Protein AF-0000000075409617 (afdb_homodimer)

Foldseek 3Di:
DPCCAQPDFDQPVVRPGTFRADPVPRDTDDDAFWEKAAEFEAEPQWTKWFQFCDDDLHRFIAGQMDTDDPPDDSQRRHQVSCCQAKVFHWAFAAWAAWEADVVRRYIYTYTYIYTPDPDIDGHPRGPDMDIGHPVPPPVVRHRDVVRVVSVVSCVVQVPHHPDDHYYDDD/DPQCAQPDFDQPPPRPGTFRADPVPRDTDDDAFWEKAAEFEAEPQWTKWFQFCDDDLHRFIAGQMDTDDPPDDSQRRHQVSCCQAKVFHWAFAAWAAWEADVVRRYIYTYTYIYTPDPDIDGHPRGPDMDIGHPVPPPVVRHRDVVRVVRVVSCVVQVPHHPDDHYYDDD

Sequence (340 aa):
MRLQGPNLRMKPEGDDRERLVCGDCGFVVYENPKVIVGAVCTWEDRYLLCRRAIEPRVGFWTMPVGYMELHETTEQGALREVWEEAGVRAEIDALLAIYSIPEISQVHMIYRARMLTPDFAAGPESLEVMLVPWEEIPWEDLAYPNVRWSLEYEREMRGQSGFAPRGRPLMRLQGPNLRMKPEGDDRERLVCGDCGFVVYENPKVIVGAVCTWEDRYLLCRRAIEPRVGFWTMPVGYMELHETTEQGALREVWEEAGVRAEIDALLAIYSIPEISQVHMIYRARMLTPDFAAGPESLEVMLVPWEEIPWEDLAYPNVRWSLEYEREMRGQSGFAPRGRPL

Solvent-accessible surface area (backbone atoms only — not comparable to full-atom values): 17874 Å² total; per-residue (Å²): 128,83,52,68,49,62,72,34,76,43,62,49,89,96,44,93,47,73,30,35,20,13,77,81,46,58,40,68,44,82,70,52,34,40,45,32,19,16,33,51,36,28,49,92,78,21,39,47,37,28,23,27,55,42,84,78,57,57,72,18,32,35,46,34,55,41,72,38,51,65,57,41,37,66,65,55,34,14,50,48,28,29,30,54,33,29,49,33,57,64,46,76,81,45,58,49,28,46,36,54,38,30,92,75,21,34,37,36,40,34,26,36,26,39,42,76,56,90,59,66,39,53,23,89,56,17,72,38,58,48,75,34,45,75,92,65,54,61,75,91,44,46,57,48,72,65,48,54,54,49,52,52,50,51,60,73,40,61,96,61,76,64,49,43,52,42,61,66,81,131,129,82,50,66,46,63,73,34,76,43,62,49,90,97,44,94,48,72,29,34,19,13,76,81,48,59,42,67,43,82,69,50,34,41,46,31,19,16,33,52,35,29,50,91,76,22,39,49,36,27,22,27,56,42,85,78,58,58,70,19,32,35,48,34,54,39,72,38,52,66,59,40,36,66,65,54,32,13,49,47,28,29,30,54,33,29,48,32,59,62,47,77,81,46,59,50,29,45,34,54,37,30,92,76,21,34,37,36,40,32,26,35,26,39,42,77,57,90,60,66,40,53,23,90,56,17,73,38,58,48,76,34,44,75,91,64,54,62,74,90,45,47,56,48,72,65,46,55,54,51,52,53,49,51,59,72,42,62,97,62,76,63,46,42,53,39,61,66,82,131

pLDDT: mean 89.19, std 16.7, range [24.52, 98.94]

Radius of gyration: 21.46 Å; Cα contacts (8 Å, |Δi|>4): 840; chains: 2; bounding box: 58×57×42 Å

Secondary structure (DSSP, 8-state):
-----S-EEE--TT-SS-EEE-TTT--EE---PEEEEEEEEEETTEEEEEEE-SSSSTT-EE-SEEE--TT--HHHHHHHHHHHHH---EEEEEEEEEEEEGGGTEEEEEEEEEESSS-----TTEEEEEEEEGGG--GGGBSSHHHHHHHHHHHHTTT--SBPPB----/-----S-EEE--TT-SS-EEE-TTT--EE---PEEEEEEEEEETTEEEEEEE-SSSSTT-EE-SEEE--TT--HHHHHHHHHHHHH---EEEEEEEEEEEEGGGTEEEEEEEEEESSS-----TTEEEEEEEEGGG--GGGBSSHHHHHHHHHHHHTTT--SBPPB----

Nearest PDB structures (foldseek):
  3cng-assembly1_B  TM=8.930E-01  e=7.499E-22  Nitrosomonas europaea ATCC 19718
  6glo-assembly1_A  TM=7.433E-01  e=3.691E-08  Homo sapiens
  5hzx-assembly2_B  TM=7.262E-01  e=3.079E-08  Danio rerio
  5anv-assembly1_A  TM=7.371E-01  e=1.573E-07  Homo sapiens
  8zb3-assembly1_B  TM=6.071E-01  e=3.891E-07  Mycobacteroides abscessus

InterPro domains:
  IPR000086 NUDIX hydrolase domain [PF00293] (35-139)
  IPR000086 NUDIX hydrolase domain [PS51462] (30-156)
  IPR015797 NUDIX hydrolase-like domain superfamily [SSF55811] (10-156)
  IPR020084 NUDIX hydrolase, conserved site [PS00893] (66-87)
  IPR020476 NUDIX hydrolase [PR00502] (61-75)
  IPR020476 NUDIX hydrolase [PR00502] (75-90)
  IPR029401 Nudix hydrolase, N-terminal [PF14803] (12-31)

Structure (mmCIF, N/CA/C/O backbone):
data_AF-0000000075409617-model_v1
#
loop_
_entity.id
_entity.type
_entity.pdbx_description
1 polymer 'Hydrolase, NUDIX family, putative'
#
loop_
_atom_site.group_PDB
_atom_site.id
_atom_site.type_symbol
_atom_site.label_atom_id
_atom_site.label_alt_id
_atom_site.label_comp_id
_atom_site.label_asym_id
_atom_site.label_entity_id
_atom_site.label_seq_id
_atom_site.pdbx_PDB_ins_code
_atom_site.Cartn_x
_atom_site.Cartn_y
_atom_site.Cartn_z
_atom_site.occupancy
_atom_site.B_iso_or_equiv
_atom_site.auth_seq_id
_atom_site.auth_comp_id
_atom_site.auth_asym_id
_atom_site.auth_atom_id
_atom_site.pdbx_PDB_model_num
ATOM 1 N N . MET A 1 1 ? 39.094 -2.488 -8.164 1 24.52 1 MET A N 1
ATOM 2 C CA . MET A 1 1 ? 38.469 -1.541 -7.262 1 24.52 1 MET A CA 1
ATOM 3 C C . MET A 1 1 ? 36.969 -1.893 -7.074 1 24.52 1 MET A C 1
ATOM 5 O O . MET A 1 1 ? 36.25 -2.023 -8.047 1 24.52 1 MET A O 1
ATOM 9 N N . ARG A 1 2 ? 36.625 -2.59 -6.113 1 28.8 2 ARG A N 1
ATOM 10 C CA . ARG A 1 2 ? 35.344 -3.16 -5.75 1 28.8 2 ARG A CA 1
ATOM 11 C C . ARG A 1 2 ? 34.25 -2.104 -5.801 1 28.8 2 ARG A C 1
ATOM 13 O O . ARG A 1 2 ? 34.344 -1.05 -5.172 1 28.8 2 ARG A O 1
ATOM 20 N N . LEU A 1 3 ? 33.688 -1.74 -7.027 1 38.12 3 LEU A N 1
ATOM 21 C CA . LEU A 1 3 ? 32.625 -0.838 -7.453 1 38.12 3 LEU A CA 1
ATOM 22 C C . LEU A 1 3 ? 31.547 -0.723 -6.379 1 38.12 3 LEU A C 1
ATOM 24 O O . LEU A 1 3 ? 30.781 -1.668 -6.148 1 38.12 3 LEU A O 1
ATOM 28 N N . GLN A 1 4 ? 31.953 -0.103 -5.191 1 43.09 4 GLN A N 1
ATOM 29 C CA . GLN A 1 4 ? 31.25 -0.137 -3.922 1 43.09 4 GLN A CA 1
ATOM 30 C C . GLN A 1 4 ? 29.984 0.713 -3.982 1 43.09 4 GLN A C 1
ATOM 32 O O . GLN A 1 4 ? 30.016 1.868 -4.41 1 43.09 4 GLN A O 1
ATOM 37 N N . GLY A 1 5 ? 28.891 0.404 -4.707 1 49.16 5 GLY A N 1
ATOM 38 C CA . GLY A 1 5 ? 27.578 1.033 -4.562 1 49.16 5 GLY A CA 1
ATOM 39 C C . GLY A 1 5 ? 27.391 1.685 -3.205 1 49.16 5 GLY A C 1
ATOM 40 O O . GLY A 1 5 ? 28.328 1.8 -2.42 1 49.16 5 GLY A O 1
ATOM 41 N N . PRO A 1 6 ? 26.281 2.533 -3.123 1 54.31 6 PRO A N 1
ATOM 42 C CA . PRO A 1 6 ? 26.094 3.047 -1.766 1 54.31 6 PRO A CA 1
ATOM 43 C C . PRO A 1 6 ? 26.391 2.002 -0.692 1 54.31 6 PRO A C 1
ATOM 45 O O . PRO A 1 6 ? 25.812 0.915 -0.708 1 54.31 6 PRO A O 1
ATOM 48 N N . ASN A 1 7 ? 27.562 2.209 -0.037 1 57.03 7 ASN A N 1
ATOM 49 C CA . ASN A 1 7 ? 28.016 1.211 0.923 1 57.03 7 ASN A CA 1
ATOM 50 C C . ASN A 1 7 ? 28.234 1.822 2.303 1 57.03 7 ASN A C 1
ATOM 52 O O . ASN A 1 7 ? 28.734 1.148 3.213 1 57.03 7 ASN A O 1
ATOM 56 N N . LEU A 1 8 ? 27.938 3.186 2.371 1 59.03 8 LEU A N 1
ATOM 57 C CA . LEU A 1 8 ? 28.156 3.838 3.658 1 59.03 8 LEU A CA 1
ATOM 58 C C . LEU A 1 8 ? 26.828 4.336 4.234 1 59.03 8 LEU A C 1
ATOM 60 O O . LEU A 1 8 ? 25.984 4.871 3.504 1 59.03 8 LEU A O 1
ATOM 64 N N . ARG A 1 9 ? 26.578 3.922 5.43 1 64.44 9 ARG A N 1
ATOM 65 C CA . ARG A 1 9 ? 25.438 4.516 6.133 1 64.44 9 ARG A CA 1
ATOM 66 C C . ARG A 1 9 ? 25.875 5.734 6.941 1 64.44 9 ARG A C 1
ATOM 68 O O . ARG A 1 9 ? 26.766 5.641 7.785 1 64.44 9 ARG A O 1
ATOM 75 N N . MET A 1 10 ? 25.438 6.941 6.539 1 62.88 10 MET A N 1
ATOM 76 C CA . MET A 1 10 ? 25.703 8.164 7.293 1 62.88 10 MET A CA 1
ATOM 77 C C . MET A 1 10 ? 24.484 9.078 7.305 1 62.88 10 MET A C 1
ATOM 79 O O . MET A 1 10 ? 23.547 8.875 6.539 1 62.88 10 MET A O 1
ATOM 83 N N . LYS A 1 11 ? 24.422 10.094 8.359 1 64.56 11 LYS A N 1
ATOM 84 C CA . LYS A 1 11 ? 23.359 11.086 8.414 1 64.56 11 LYS A CA 1
ATOM 85 C C . LYS A 1 11 ? 23.672 12.281 7.516 1 64.56 11 LYS A C 1
ATOM 87 O O . LYS A 1 11 ? 24.562 13.07 7.816 1 64.56 11 LYS A O 1
ATOM 92 N N . PRO A 1 12 ? 23.047 12.203 6.34 1 59.12 12 PRO A N 1
ATOM 93 C CA . PRO A 1 12 ? 23.281 13.375 5.484 1 59.12 12 PRO A CA 1
ATOM 94 C C . PRO A 1 12 ? 22.844 14.68 6.141 1 59.12 12 PRO A C 1
ATOM 96 O O . PRO A 1 12 ? 22.062 14.672 7.09 1 59.12 12 PRO A O 1
ATOM 99 N N . GLU A 1 13 ? 23.453 15.805 5.73 1 57.44 13 GLU A N 1
ATOM 100 C CA . GLU A 1 13 ? 23.062 17.125 6.234 1 57.44 13 GLU A CA 1
ATOM 101 C C . GLU A 1 13 ? 21.562 17.359 6.035 1 57.44 13 GLU A C 1
ATOM 103 O O . GLU A 1 13 ? 21.031 17.141 4.938 1 57.44 13 GLU A O 1
ATOM 108 N N . GLY A 1 14 ? 20.797 17.703 7.051 1 54.19 14 GLY A N 1
ATOM 109 C CA . GLY A 1 14 ? 19.375 18 6.945 1 54.19 14 GLY A CA 1
ATOM 110 C C . GLY A 1 14 ? 18.5 16.797 7.137 1 54.19 14 GLY A C 1
ATOM 111 O O . GLY A 1 14 ? 17.266 16.891 7.066 1 54.19 14 GLY A O 1
ATOM 112 N N . ASP A 1 15 ? 19.203 15.578 7.234 1 59.44 15 ASP A N 1
ATOM 113 C CA . ASP A 1 15 ? 18.484 14.336 7.461 1 59.44 15 ASP A CA 1
ATOM 114 C C . ASP A 1 15 ? 18.672 13.844 8.891 1 59.44 15 ASP A C 1
ATOM 116 O O . ASP A 1 15 ? 19.734 14.047 9.492 1 59.44 15 ASP A O 1
ATOM 120 N N . ASP A 1 16 ? 17.656 13.508 9.406 1 58 16 ASP A N 1
ATOM 121 C CA . ASP A 1 16 ? 17.781 13.055 10.789 1 58 16 ASP A CA 1
ATOM 122 C C . ASP A 1 16 ? 17.969 11.539 10.859 1 58 16 ASP A C 1
ATOM 124 O O . ASP A 1 16 ? 18 10.961 11.945 1 58 16 ASP A O 1
ATOM 128 N N . ARG A 1 17 ? 18.078 10.922 9.711 1 63.59 17 ARG A N 1
ATOM 129 C CA . ARG A 1 17 ? 18.281 9.469 9.719 1 63.59 17 ARG A CA 1
ATOM 130 C C . ARG A 1 17 ? 19.484 9.078 8.891 1 63.59 17 ARG A C 1
ATOM 132 O O . ARG A 1 17 ? 19.891 9.812 7.977 1 63.59 17 ARG A O 1
ATOM 139 N N . GLU A 1 18 ? 20.109 7.973 9.336 1 63.12 18 GLU A N 1
ATOM 140 C CA . GLU A 1 18 ? 21.188 7.426 8.523 1 63.12 18 GLU A CA 1
ATOM 141 C C . GLU A 1 18 ? 20.672 6.992 7.148 1 63.12 18 GLU A C 1
ATOM 143 O O . GLU A 1 18 ? 19.578 6.445 7.035 1 63.12 18 GLU A O 1
ATOM 148 N N . ARG A 1 19 ? 21.328 7.496 6.152 1 62.03 19 ARG A N 1
ATOM 149 C CA . ARG A 1 19 ? 21.031 7.121 4.773 1 62.03 19 ARG A CA 1
ATOM 150 C C . ARG A 1 19 ? 22.188 6.352 4.152 1 62.03 19 ARG A C 1
ATOM 152 O O . ARG A 1 19 ? 23.328 6.461 4.605 1 62.03 19 ARG A O 1
ATOM 159 N N . LEU A 1 20 ? 21.844 5.48 3.164 1 63.06 20 LEU A N 1
ATOM 160 C CA . LEU A 1 20 ? 22.859 4.879 2.32 1 63.06 20 LEU A CA 1
ATOM 161 C C . LEU A 1 20 ? 23.422 5.895 1.329 1 63.06 20 LEU A C 1
ATOM 163 O O . LEU A 1 20 ? 22.656 6.543 0.607 1 63.06 20 LEU A O 1
ATOM 167 N N . VAL A 1 21 ? 24.781 6.082 1.53 1 61.19 21 VAL A N 1
ATOM 168 C CA . VAL A 1 21 ? 25.438 7.098 0.711 1 61.19 21 VAL A CA 1
ATOM 169 C C . VAL A 1 21 ? 26.594 6.469 -0.072 1 61.19 21 VAL A C 1
ATOM 171 O O . VAL A 1 21 ? 27.297 5.602 0.443 1 61.19 21 VAL A O 1
ATOM 174 N N . CYS A 1 22 ? 26.484 6.746 -1.296 1 62.09 22 CYS A N 1
ATOM 175 C CA . CYS A 1 22 ? 27.656 6.332 -2.047 1 62.09 22 CYS A CA 1
ATOM 176 C C . CYS A 1 22 ? 28.906 7.062 -1.558 1 62.09 22 CYS A C 1
ATOM 178 O O . CYS A 1 22 ? 28.969 8.289 -1.602 1 62.09 22 CYS A O 1
ATOM 180 N N . GLY A 1 23 ? 29.641 6.371 -0.889 1 56.59 23 GLY A N 1
ATOM 181 C CA . GLY A 1 23 ? 30.891 6.941 -0.382 1 56.59 23 GLY A CA 1
ATOM 182 C C . GLY A 1 23 ? 31.703 7.621 -1.457 1 56.59 23 GLY A C 1
ATOM 183 O O . GLY A 1 23 ? 32.531 8.484 -1.156 1 56.59 23 GLY A O 1
ATOM 184 N N . ASP A 1 24 ? 31.422 7.129 -2.621 1 55.59 24 ASP A N 1
ATOM 185 C CA . ASP A 1 24 ? 32.25 7.656 -3.713 1 55.59 24 ASP A CA 1
ATOM 186 C C . ASP A 1 24 ? 31.656 8.953 -4.266 1 55.59 24 ASP A C 1
ATOM 188 O O . ASP A 1 24 ? 32.375 9.93 -4.465 1 55.59 24 ASP A O 1
ATOM 192 N N . CYS A 1 25 ? 30.469 8.867 -4.582 1 56.69 25 CYS A N 1
ATOM 193 C CA . CYS A 1 25 ? 29.906 10.039 -5.25 1 56.69 25 CYS A CA 1
ATOM 194 C C . CYS A 1 25 ? 28.984 10.812 -4.309 1 56.69 25 CYS A C 1
ATOM 196 O O . CYS A 1 25 ? 28.578 11.93 -4.617 1 56.69 25 CYS A O 1
ATOM 198 N N . GLY A 1 26 ? 28.75 10.297 -3.123 1 54.28 26 GLY A N 1
ATOM 199 C CA . GLY A 1 26 ? 27.938 11 -2.146 1 54.28 26 GLY A CA 1
ATOM 200 C C . GLY A 1 26 ? 26.438 10.812 -2.369 1 54.28 26 GLY A C 1
ATOM 201 O O . GLY A 1 26 ? 25.625 11.391 -1.644 1 54.28 26 GLY A O 1
ATOM 202 N N . PHE A 1 27 ? 26.203 9.93 -3.395 1 57.19 27 PHE A N 1
ATOM 203 C CA . PHE A 1 27 ? 24.781 9.719 -3.689 1 57.19 27 PHE A CA 1
ATOM 204 C C . PHE A 1 27 ? 24.078 9.078 -2.504 1 57.19 27 PHE A C 1
ATOM 206 O O . PHE A 1 27 ? 24.578 8.109 -1.928 1 57.19 27 PHE A O 1
ATOM 213 N N . VAL A 1 28 ? 23.062 9.914 -2.006 1 52.69 28 VAL A N 1
ATOM 214 C CA . VAL A 1 28 ? 22.234 9.406 -0.914 1 52.69 28 VAL A CA 1
ATOM 215 C C . VAL A 1 28 ? 21.094 8.547 -1.477 1 52.69 28 VAL A C 1
ATOM 217 O O . VAL A 1 28 ? 20.344 8.992 -2.346 1 52.69 28 VAL A O 1
ATOM 220 N N . VAL A 1 29 ? 21.297 7.293 -1.164 1 59.44 29 VAL A N 1
ATOM 221 C CA . VAL A 1 29 ? 20.219 6.387 -1.583 1 59.44 29 VAL A CA 1
ATOM 222 C C . VAL A 1 29 ? 19.125 6.363 -0.526 1 59.44 29 VAL A C 1
ATOM 224 O O . VAL A 1 29 ? 19.359 5.973 0.619 1 59.44 29 VAL A O 1
ATOM 227 N N . TYR A 1 30 ? 18.109 7.156 -0.842 1 58.16 30 TYR A N 1
ATOM 228 C CA . TYR A 1 30 ? 16.953 6.977 0.024 1 58.16 30 TYR A CA 1
ATOM 229 C C . TYR A 1 30 ? 16.328 5.594 -0.167 1 58.16 30 TYR A C 1
ATOM 231 O O . TYR A 1 30 ? 15.953 5.227 -1.281 1 58.16 30 TYR A O 1
ATOM 239 N N . GLU A 1 31 ? 16.562 4.805 0.863 1 70.5 31 GLU A N 1
ATOM 240 C CA . GLU A 1 31 ? 15.969 3.471 0.802 1 70.5 31 GLU A CA 1
ATOM 241 C C . GLU A 1 31 ? 14.523 3.484 1.294 1 70.5 31 GLU A C 1
ATOM 243 O O . GLU A 1 31 ? 14.219 4.074 2.332 1 70.5 31 GLU A O 1
ATOM 248 N N . ASN A 1 32 ? 13.594 3.174 0.444 1 81.19 32 ASN A N 1
ATOM 249 C CA . ASN A 1 32 ? 12.188 3.016 0.787 1 81.19 32 ASN A CA 1
ATOM 250 C C . ASN A 1 32 ? 11.766 1.55 0.758 1 81.19 32 ASN A C 1
ATOM 252 O O . ASN A 1 32 ? 12.391 0.731 0.083 1 81.19 32 ASN A O 1
ATOM 256 N N . PRO A 1 33 ? 10.828 1.303 1.623 1 91.12 33 PRO A N 1
ATOM 257 C CA . PRO A 1 33 ? 10.32 -0.071 1.577 1 91.12 33 PRO A CA 1
ATOM 258 C C . PRO A 1 33 ? 9.898 -0.497 0.173 1 91.12 33 PRO A C 1
ATOM 260 O O . PRO A 1 33 ? 9.445 0.336 -0.619 1 91.12 33 PRO A O 1
ATOM 263 N N . LYS A 1 34 ? 10.117 -1.722 -0.116 1 92.44 34 LYS A N 1
ATOM 264 C CA . LYS A 1 34 ? 9.711 -2.266 -1.41 1 92.44 34 LYS A CA 1
ATOM 265 C C . LYS A 1 34 ? 8.242 -2.688 -1.397 1 92.44 34 LYS A C 1
ATOM 267 O O . LYS A 1 34 ? 7.762 -3.238 -0.406 1 92.44 34 LYS A O 1
ATOM 272 N N . VAL A 1 35 ? 7.625 -2.416 -2.496 1 96.62 35 VAL A N 1
ATOM 273 C CA . VAL A 1 35 ? 6.215 -2.779 -2.613 1 96.62 35 VAL A CA 1
ATOM 274 C C . VAL A 1 35 ? 6.078 -4.07 -3.414 1 96.62 35 VAL A C 1
ATOM 276 O O . VAL A 1 35 ? 6.582 -4.172 -4.535 1 96.62 35 VAL A O 1
ATOM 279 N N . ILE A 1 36 ? 5.48 -5.047 -2.805 1 96.75 36 ILE A N 1
ATOM 280 C CA . ILE A 1 36 ? 5.121 -6.309 -3.445 1 96.75 36 ILE A CA 1
ATOM 281 C C . ILE A 1 36 ? 3.621 -6.332 -3.729 1 96.75 36 ILE A C 1
ATOM 283 O O . ILE A 1 36 ? 2.816 -5.953 -2.875 1 96.75 36 ILE A O 1
ATOM 287 N N . VAL A 1 37 ? 3.273 -6.703 -4.926 1 98.56 37 VAL A N 1
ATOM 288 C CA . VAL A 1 37 ? 1.866 -6.781 -5.305 1 98.56 37 VAL A CA 1
ATOM 289 C C . VAL A 1 37 ? 1.537 -8.195 -5.785 1 98.56 37 VAL A C 1
ATOM 291 O O . VAL A 1 37 ? 2.391 -8.875 -6.355 1 98.56 37 VAL A O 1
ATOM 294 N N . GLY A 1 38 ? 0.324 -8.617 -5.504 1 98.69 38 GLY A N 1
ATOM 295 C CA . GLY A 1 38 ? -0.131 -9.938 -5.922 1 98.69 38 GLY A CA 1
ATOM 296 C C . GLY A 1 38 ? -1.64 -10.086 -5.871 1 98.69 38 GLY A C 1
ATOM 297 O O . GLY A 1 38 ? -2.357 -9.133 -5.574 1 98.69 38 GLY A O 1
ATOM 298 N N . ALA A 1 39 ? -2.105 -11.305 -6.211 1 98.94 39 ALA A N 1
ATOM 299 C CA . ALA A 1 39 ? -3.549 -11.523 -6.242 1 98.94 39 ALA A CA 1
ATOM 300 C C . ALA A 1 39 ? -3.887 -12.977 -5.934 1 98.94 39 ALA A C 1
ATOM 302 O O . ALA A 1 39 ? -3.184 -13.891 -6.375 1 98.94 39 ALA A O 1
ATOM 303 N N . VAL A 1 40 ? -4.883 -13.133 -5.207 1 98.94 40 VAL A N 1
ATOM 304 C CA . VAL A 1 40 ? -5.586 -14.414 -5.152 1 98.94 40 VAL A CA 1
ATOM 305 C C . VAL A 1 40 ? -6.574 -14.508 -6.312 1 98.94 40 VAL A C 1
ATOM 307 O O . VAL A 1 40 ? -7.574 -13.797 -6.348 1 98.94 40 VAL A O 1
ATOM 310 N N . CYS A 1 41 ? -6.305 -15.398 -7.223 1 98.94 41 CYS A N 1
ATOM 311 C CA . CYS A 1 41 ? -7.117 -15.555 -8.422 1 98.94 41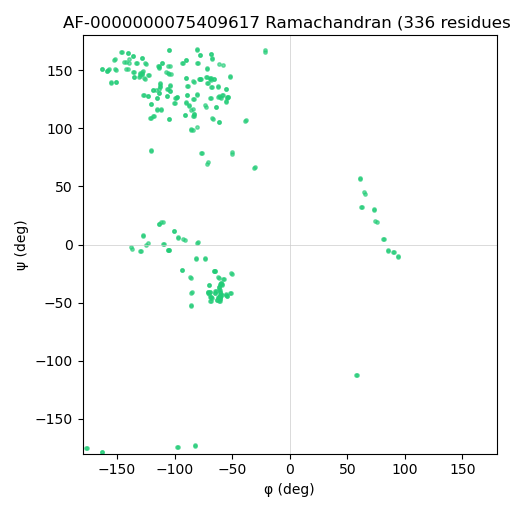 CYS A CA 1
ATOM 312 C C . CYS A 1 41 ? -8.016 -16.781 -8.32 1 98.94 41 CYS A C 1
ATOM 314 O O . CYS A 1 41 ? -7.559 -17.859 -7.918 1 98.94 41 CYS A O 1
ATOM 316 N N . THR A 1 42 ? -9.227 -16.578 -8.719 1 98.88 42 THR A N 1
ATOM 317 C CA . THR A 1 42 ? -10.148 -17.703 -8.688 1 98.88 42 THR A CA 1
ATOM 318 C C . THR A 1 42 ? -10.867 -17.859 -10.023 1 98.88 42 THR A C 1
ATOM 320 O O . THR A 1 42 ? -11.062 -16.875 -10.742 1 98.88 42 THR A O 1
ATOM 323 N N . TRP A 1 43 ? -11.172 -19.016 -10.383 1 98.44 43 TRP A N 1
ATOM 324 C CA . TRP A 1 43 ? -12.109 -19.406 -11.422 1 98.44 43 TRP A CA 1
ATOM 325 C C . TRP A 1 43 ? -13.219 -20.297 -10.852 1 98.44 43 TRP A C 1
ATOM 327 O O . TRP A 1 43 ? -12.961 -21.422 -10.422 1 98.44 43 TRP A O 1
ATOM 337 N N . GLU A 1 44 ? -14.398 -19.656 -10.812 1 95.75 44 GLU A N 1
ATOM 338 C CA . GLU A 1 44 ? -15.484 -20.344 -10.109 1 95.75 44 GLU A CA 1
ATOM 339 C C . GLU A 1 44 ? -15.102 -20.656 -8.664 1 95.75 44 GLU A C 1
ATOM 341 O O . GLU A 1 44 ? -14.836 -19.734 -7.887 1 95.75 44 GLU A O 1
ATOM 346 N N . ASP A 1 45 ? -14.945 -21.953 -8.32 1 96.25 45 ASP A N 1
ATOM 347 C CA . ASP A 1 45 ? -14.648 -22.297 -6.93 1 96.25 45 ASP A CA 1
ATOM 348 C C . ASP A 1 45 ? -13.227 -22.812 -6.785 1 96.25 45 ASP A C 1
ATOM 350 O O . ASP A 1 45 ? -12.883 -23.422 -5.762 1 96.25 45 ASP A O 1
ATOM 354 N N . ARG A 1 46 ? -12.43 -22.516 -7.742 1 98.62 46 ARG A N 1
ATOM 355 C CA . ARG A 1 46 ? -11.062 -23.016 -7.719 1 98.62 46 ARG A CA 1
ATOM 356 C C . ARG A 1 46 ? -10.062 -21.875 -7.562 1 98.62 46 ARG A C 1
ATOM 358 O O . ARG A 1 46 ? -10.336 -20.75 -7.961 1 98.62 46 ARG A O 1
ATOM 365 N N . TYR A 1 47 ? -8.914 -22.203 -7.008 1 98.88 47 TYR A N 1
ATOM 366 C CA . TYR A 1 47 ? -7.867 -21.234 -6.703 1 98.88 47 TYR A CA 1
ATOM 367 C C . TYR A 1 47 ? -6.637 -21.453 -7.566 1 98.88 47 TYR A C 1
ATOM 369 O O . TYR A 1 47 ? -6.195 -22.594 -7.738 1 98.88 47 TYR A O 1
ATOM 377 N N . LEU A 1 48 ? -6.07 -20.391 -8.094 1 98.94 48 LEU A N 1
ATOM 378 C CA . LEU A 1 48 ? -4.859 -20.406 -8.898 1 98.94 48 LEU A CA 1
ATOM 379 C C . LEU A 1 48 ? -3.613 -20.406 -8.016 1 98.94 48 LEU A C 1
ATOM 381 O O . LEU A 1 48 ? -3.484 -19.562 -7.129 1 98.94 48 LEU A O 1
ATOM 385 N N . LEU A 1 49 ? -2.742 -21.391 -8.234 1 98.81 49 LEU A N 1
ATOM 386 C CA . LEU A 1 49 ? -1.473 -21.422 -7.516 1 98.81 49 LEU A CA 1
ATOM 387 C C . LEU A 1 49 ? -0.311 -21.641 -8.477 1 98.81 49 LEU A C 1
ATOM 389 O O . LEU A 1 49 ? -0.462 -22.312 -9.508 1 98.81 49 LEU A O 1
ATOM 393 N N . CYS A 1 50 ? 0.739 -21.031 -8.172 1 98.75 50 CYS A N 1
ATOM 394 C CA . CYS A 1 50 ? 1.979 -21.188 -8.922 1 98.75 50 CYS A CA 1
ATOM 395 C C . CYS A 1 50 ? 3.055 -21.859 -8.07 1 98.75 50 CYS A C 1
ATOM 397 O O . CYS A 1 50 ? 3.258 -21.484 -6.918 1 98.75 50 CYS A O 1
ATOM 399 N N . ARG A 1 51 ? 3.709 -22.797 -8.625 1 98.62 51 ARG A N 1
ATOM 400 C CA . ARG A 1 51 ? 4.855 -23.422 -7.961 1 98.62 51 ARG A CA 1
ATOM 401 C C . ARG A 1 51 ? 6.148 -22.688 -8.32 1 98.62 51 ARG A C 1
ATOM 403 O O . ARG A 1 51 ? 6.508 -22.594 -9.492 1 98.62 51 ARG A O 1
ATOM 410 N N . ARG A 1 52 ? 6.867 -22.188 -7.297 1 96.81 52 ARG A N 1
ATOM 411 C CA . ARG A 1 52 ? 7.98 -21.266 -7.512 1 96.81 52 ARG A CA 1
ATOM 412 C C . ARG A 1 52 ? 9.148 -21.969 -8.195 1 96.81 52 ARG A C 1
ATOM 414 O O . ARG A 1 52 ? 9.562 -23.062 -7.77 1 96.81 52 ARG A O 1
ATOM 421 N N . ALA A 1 53 ? 9.734 -21.297 -9.203 1 94.38 53 ALA A N 1
ATOM 422 C CA . ALA A 1 53 ? 10.898 -21.797 -9.938 1 94.38 53 ALA A CA 1
ATOM 423 C C . ALA A 1 53 ? 12.164 -21.062 -9.516 1 94.38 53 ALA A C 1
ATOM 425 O O . ALA A 1 53 ? 13.258 -21.391 -9.984 1 94.38 53 ALA A O 1
ATOM 426 N N . ILE A 1 54 ? 11.992 -20.047 -8.648 1 87.19 54 ILE A N 1
ATOM 427 C CA . ILE A 1 54 ? 13.117 -19.188 -8.273 1 87.19 54 ILE A CA 1
ATOM 428 C C . ILE A 1 54 ? 13.266 -19.172 -6.754 1 87.19 54 ILE A C 1
ATOM 430 O O . ILE A 1 54 ? 12.297 -19.375 -6.027 1 87.19 54 ILE A O 1
ATOM 434 N N . GLU A 1 55 ? 14.531 -18.875 -6.434 1 87.5 55 GLU A N 1
ATOM 435 C CA . GLU A 1 55 ? 14.828 -18.734 -5.012 1 87.5 55 GLU A CA 1
ATOM 436 C C . GLU A 1 55 ? 14.234 -17.453 -4.445 1 87.5 55 GLU A C 1
ATOM 438 O O . GLU A 1 55 ? 14.062 -16.469 -5.172 1 87.5 55 GLU A O 1
ATOM 443 N N . PRO A 1 56 ? 13.906 -17.406 -3.201 1 89.38 56 PRO A N 1
ATOM 444 C CA . PRO A 1 56 ? 13.906 -18.516 -2.24 1 89.38 56 PRO A CA 1
ATOM 445 C C . PRO A 1 56 ? 12.664 -19.406 -2.361 1 89.38 56 PRO A C 1
ATOM 447 O O . PRO A 1 56 ? 11.719 -19.047 -3.068 1 89.38 56 PRO A O 1
ATOM 450 N N . ARG A 1 57 ? 12.609 -20.609 -1.717 1 91.69 57 ARG A N 1
ATOM 451 C CA . ARG A 1 57 ? 11.508 -21.562 -1.562 1 91.69 57 ARG A CA 1
ATOM 452 C C . ARG A 1 57 ? 11.094 -22.141 -2.906 1 91.69 57 ARG A C 1
ATOM 454 O O . ARG A 1 57 ? 9.906 -22.203 -3.232 1 91.69 57 ARG A O 1
ATOM 461 N N . VAL A 1 58 ? 12.07 -22.531 -3.729 1 93.75 58 VAL A N 1
ATOM 462 C CA . VAL A 1 58 ? 11.805 -23.219 -4.984 1 93.75 58 VAL A CA 1
ATOM 463 C C . VAL A 1 58 ? 10.961 -24.469 -4.719 1 93.75 58 VAL A C 1
ATOM 465 O O . VAL A 1 58 ? 11.211 -25.203 -3.762 1 93.75 58 VAL A O 1
ATOM 468 N N . GLY A 1 59 ? 9.961 -24.609 -5.527 1 97.75 59 GLY A N 1
ATOM 469 C CA . GLY A 1 59 ? 9.164 -25.828 -5.426 1 97.75 59 GLY A CA 1
ATOM 470 C C . GLY A 1 59 ? 7.941 -25.656 -4.535 1 97.75 59 GLY A C 1
ATOM 471 O O . GLY A 1 59 ? 7.078 -26.547 -4.492 1 97.75 59 GLY A O 1
ATOM 472 N N . PHE A 1 60 ? 7.852 -24.578 -3.818 1 98.06 60 PHE A N 1
ATOM 473 C CA . PHE A 1 60 ? 6.703 -24.312 -2.963 1 98.06 60 PHE A CA 1
ATOM 474 C C . PHE A 1 60 ? 5.656 -23.484 -3.699 1 98.06 60 PHE A C 1
ATOM 476 O O . PHE A 1 60 ? 5.977 -22.797 -4.668 1 98.06 60 PHE A O 1
ATOM 483 N N . TRP A 1 61 ? 4.449 -23.609 -3.238 1 98.75 61 TRP A N 1
ATOM 484 C CA . TRP A 1 61 ? 3.322 -22.984 -3.92 1 98.75 61 TRP A CA 1
ATOM 485 C C . TRP A 1 61 ? 3.076 -21.578 -3.381 1 98.75 61 TRP A C 1
ATOM 487 O O . TRP A 1 61 ? 3.232 -21.328 -2.184 1 98.75 61 TRP A O 1
ATOM 497 N N . THR A 1 62 ? 2.709 -20.719 -4.242 1 98.56 62 THR A N 1
ATOM 498 C CA . THR A 1 62 ? 2.385 -19.328 -3.9 1 98.56 62 THR A CA 1
ATOM 499 C C . THR A 1 62 ? 1.27 -18.812 -4.797 1 98.56 62 THR A C 1
ATOM 501 O O . THR A 1 62 ? 0.824 -19.5 -5.719 1 98.56 62 THR A O 1
ATOM 504 N N . MET A 1 63 ? 0.68 -17.734 -4.469 1 98.62 63 MET A N 1
ATOM 505 C CA . MET A 1 63 ? -0.13 -16.938 -5.398 1 98.62 63 MET A CA 1
ATOM 506 C C . MET A 1 63 ? 0.752 -16.078 -6.293 1 98.62 63 MET A C 1
ATOM 508 O O . MET A 1 63 ? 1.913 -15.828 -5.969 1 98.62 63 MET A O 1
ATOM 512 N N . PRO A 1 64 ? 0.235 -15.703 -7.469 1 98.56 64 PRO A N 1
ATOM 513 C CA . PRO A 1 64 ? 1.035 -14.758 -8.25 1 98.56 64 PRO A CA 1
ATOM 514 C C . PRO A 1 64 ? 1.372 -13.492 -7.477 1 98.56 64 PRO A C 1
ATOM 516 O O . PRO A 1 64 ? 0.471 -12.797 -6.996 1 98.56 64 PRO A O 1
ATOM 519 N N . VAL A 1 65 ? 2.594 -13.234 -7.375 1 97.56 65 VAL A N 1
ATOM 520 C CA . VAL A 1 65 ? 3.057 -12.094 -6.59 1 97.56 65 VAL A CA 1
ATOM 521 C C . VAL A 1 65 ? 4.449 -11.68 -7.059 1 97.56 65 VAL A C 1
ATOM 523 O O . VAL A 1 65 ? 5.23 -12.516 -7.52 1 97.56 65 VAL A O 1
ATOM 526 N N . GLY A 1 66 ? 4.781 -10.391 -6.934 1 95.06 66 GLY A N 1
ATOM 527 C CA . GLY A 1 66 ? 6.094 -9.883 -7.293 1 95.06 66 GLY A CA 1
ATOM 528 C C . GLY A 1 66 ? 6.266 -8.406 -6.988 1 95.06 66 GLY A C 1
ATOM 529 O O . GLY A 1 66 ? 5.363 -7.77 -6.438 1 95.06 66 GLY A O 1
ATOM 530 N N . TYR A 1 67 ? 7.359 -7.922 -7.371 1 93.12 67 TYR A N 1
ATOM 531 C CA . TYR A 1 67 ? 7.672 -6.516 -7.121 1 93.12 67 TYR A CA 1
ATOM 532 C C . TYR A 1 67 ? 6.82 -5.605 -8 1 93.12 67 TYR A C 1
ATOM 534 O O . TYR A 1 67 ? 6.594 -5.902 -9.172 1 93.12 67 TYR A O 1
ATOM 542 N N . MET A 1 68 ? 6.375 -4.516 -7.348 1 95.69 68 MET A N 1
ATOM 543 C CA . MET A 1 68 ? 5.758 -3.455 -8.141 1 95.69 68 MET A CA 1
ATOM 544 C C . MET A 1 68 ? 6.797 -2.758 -9.016 1 95.69 68 MET A C 1
ATOM 546 O O . MET A 1 68 ? 7.938 -2.559 -8.594 1 95.69 68 MET A O 1
ATOM 550 N N . GLU A 1 69 ? 6.41 -2.391 -10.211 1 91.12 69 GLU A N 1
ATOM 551 C CA . GLU A 1 69 ? 7.285 -1.686 -11.141 1 91.12 69 GLU A CA 1
ATOM 552 C C . GLU A 1 69 ? 6.914 -0.208 -11.234 1 91.12 69 GLU A C 1
ATOM 554 O O . GLU A 1 69 ? 5.84 0.198 -10.789 1 91.12 69 GLU A O 1
ATOM 559 N N . LEU A 1 70 ? 7.809 0.556 -11.852 1 89.38 70 LEU A N 1
ATOM 560 C CA . LEU A 1 70 ? 7.562 1.981 -12.031 1 89.38 70 LEU A CA 1
ATOM 561 C C . LEU A 1 70 ? 6.43 2.215 -13.023 1 89.38 70 LEU A C 1
ATOM 563 O O . LEU A 1 70 ? 6.223 1.411 -13.938 1 89.38 70 LEU A O 1
ATOM 567 N N . HIS A 1 71 ? 5.586 3.26 -12.781 1 93.56 71 HIS A N 1
ATOM 568 C CA . HIS A 1 71 ? 4.602 3.783 -13.719 1 93.56 71 HIS A CA 1
ATOM 569 C C . HIS A 1 71 ? 3.418 2.83 -13.867 1 93.56 71 HIS A C 1
ATOM 571 O O . HIS A 1 71 ? 2.857 2.693 -14.953 1 93.56 71 HIS A O 1
ATOM 577 N N . GLU A 1 72 ? 3.145 2.145 -12.828 1 96.19 72 GLU A N 1
ATOM 578 C CA . GLU A 1 72 ? 1.935 1.329 -12.781 1 96.19 72 GLU A CA 1
ATOM 579 C C . GLU A 1 72 ? 1.186 1.527 -11.469 1 96.19 72 GLU A C 1
ATOM 581 O O . GLU A 1 72 ? 1.764 1.986 -10.477 1 96.19 72 GLU A O 1
ATOM 586 N N . THR A 1 73 ? -0.123 1.245 -11.516 1 97.94 73 THR A N 1
ATOM 587 C CA . THR A 1 73 ? -0.88 1.17 -10.273 1 97.94 73 THR A CA 1
ATOM 588 C C . THR A 1 73 ? -0.624 -0.157 -9.562 1 97.94 73 THR A C 1
ATOM 590 O O . THR A 1 73 ? -0.081 -1.09 -10.156 1 97.94 73 THR A O 1
ATOM 593 N N . THR A 1 74 ? -0.981 -0.172 -8.305 1 98.38 74 THR A N 1
ATOM 594 C CA . THR A 1 74 ? -0.832 -1.416 -7.562 1 98.38 74 THR A CA 1
ATOM 595 C C . THR A 1 74 ? -1.667 -2.527 -8.188 1 98.38 74 THR A C 1
ATOM 597 O O . THR A 1 74 ? -1.237 -3.682 -8.242 1 98.38 74 THR A O 1
ATOM 600 N N . GLU A 1 75 ? -2.805 -2.186 -8.727 1 98.69 75 GLU A N 1
ATOM 601 C CA . GLU A 1 75 ? -3.664 -3.156 -9.398 1 98.69 75 GLU A CA 1
ATOM 602 C C . GLU A 1 75 ? -3.035 -3.645 -10.703 1 98.69 75 GLU A C 1
ATOM 604 O O . GLU A 1 75 ? -3.029 -4.844 -10.984 1 98.69 75 GLU A O 1
ATOM 609 N N . GLN A 1 76 ? -2.529 -2.688 -11.453 1 98.25 76 GLN A N 1
ATOM 610 C CA . GLN A 1 76 ? -1.872 -3.043 -12.711 1 98.25 76 GLN A CA 1
ATOM 611 C C . GLN A 1 76 ? -0.672 -3.953 -12.461 1 98.25 76 GLN A C 1
ATOM 613 O O . GLN A 1 76 ? -0.442 -4.902 -13.211 1 98.25 76 GLN A O 1
ATOM 618 N N . GLY A 1 77 ? 0.072 -3.635 -11.43 1 98.19 77 GLY A N 1
ATOM 619 C CA . GLY A 1 77 ? 1.194 -4.484 -11.07 1 98.19 77 GLY A CA 1
ATOM 620 C C . GLY A 1 77 ? 0.779 -5.898 -10.711 1 98.19 77 GLY A C 1
ATOM 621 O O . GLY A 1 77 ? 1.398 -6.867 -11.164 1 98.19 77 GLY A O 1
ATOM 622 N N . ALA A 1 78 ? -0.263 -6.004 -9.922 1 98.75 78 ALA A N 1
ATOM 623 C CA . ALA A 1 78 ? -0.765 -7.32 -9.531 1 98.75 78 ALA A CA 1
ATOM 624 C C . ALA A 1 78 ? -1.192 -8.125 -10.758 1 98.75 78 ALA A C 1
ATOM 626 O O . ALA A 1 78 ? -0.845 -9.305 -10.883 1 98.75 78 ALA A O 1
ATOM 627 N N . LEU A 1 79 ? -1.876 -7.465 -11.656 1 98.81 79 LEU A N 1
ATOM 628 C CA . LEU A 1 79 ? -2.365 -8.148 -12.844 1 98.81 79 LEU A CA 1
ATOM 629 C C . LEU A 1 79 ? -1.212 -8.516 -13.773 1 98.81 79 LEU A C 1
ATOM 631 O O . LEU A 1 79 ? -1.257 -9.547 -14.445 1 98.81 79 LEU A O 1
ATOM 635 N N . ARG A 1 80 ? -0.242 -7.668 -13.812 1 98.38 80 ARG A N 1
ATOM 636 C CA . ARG A 1 80 ? 0.946 -7.996 -14.594 1 98.38 80 ARG A CA 1
ATOM 637 C C . ARG A 1 80 ? 1.618 -9.258 -14.07 1 98.38 80 ARG A C 1
ATOM 639 O O . ARG A 1 80 ? 1.973 -10.148 -14.844 1 98.38 80 ARG A O 1
ATOM 646 N N . GLU A 1 81 ? 1.8 -9.352 -12.727 1 97.94 81 GLU A N 1
ATOM 647 C CA . GLU A 1 81 ? 2.404 -10.531 -12.125 1 97.94 81 GLU A CA 1
ATOM 648 C C . GLU A 1 81 ? 1.573 -11.781 -12.398 1 97.94 81 GLU A C 1
ATOM 650 O O . GLU A 1 81 ? 2.121 -12.867 -12.602 1 97.94 81 GLU A O 1
ATOM 655 N N . VAL A 1 82 ? 0.224 -11.664 -12.367 1 98.75 82 VAL A N 1
ATOM 656 C CA . VAL A 1 82 ? -0.68 -12.766 -12.672 1 98.75 82 VAL A CA 1
ATOM 657 C C . VAL A 1 82 ? -0.425 -13.273 -14.086 1 98.75 82 VAL A C 1
ATOM 659 O O . VAL A 1 82 ? -0.322 -14.477 -14.32 1 98.75 82 VAL A O 1
ATOM 662 N N . TRP A 1 83 ? -0.259 -12.344 -14.969 1 98.44 83 TRP A N 1
ATOM 663 C CA . TRP A 1 83 ? 0.025 -12.695 -16.359 1 98.44 83 TRP A CA 1
ATOM 664 C C . TRP A 1 83 ? 1.415 -13.312 -16.484 1 98.44 83 TRP A C 1
ATOM 666 O O . TRP A 1 83 ? 1.579 -14.367 -17.109 1 98.44 83 TRP A O 1
ATOM 676 N N . GLU A 1 84 ? 2.402 -12.703 -15.922 1 97.06 84 GLU A N 1
ATOM 677 C CA . GLU A 1 84 ? 3.795 -13.117 -16.078 1 97.06 84 GLU A CA 1
ATOM 678 C C . GLU A 1 84 ? 4.027 -14.5 -15.461 1 97.06 84 GLU A C 1
ATOM 680 O O . GLU A 1 84 ? 4.773 -15.305 -16.016 1 97.06 84 GLU A O 1
ATOM 685 N N . GLU A 1 85 ? 3.414 -14.742 -14.32 1 97.62 85 GLU A N 1
ATOM 686 C CA . GLU A 1 85 ? 3.734 -15.961 -13.578 1 97.62 85 GLU A CA 1
ATOM 687 C C . GLU A 1 85 ? 2.775 -17.094 -13.938 1 97.62 85 GLU A C 1
ATOM 689 O O . GLU A 1 85 ? 3.104 -18.266 -13.766 1 97.62 85 GLU A O 1
ATOM 694 N N . ALA A 1 86 ? 1.513 -16.797 -14.492 1 98.69 86 ALA A N 1
ATOM 695 C CA . ALA A 1 86 ? 0.504 -17.844 -14.609 1 98.69 86 ALA A CA 1
ATOM 696 C C . ALA A 1 86 ? -0.207 -17.781 -15.961 1 98.69 86 ALA A C 1
ATOM 698 O O . ALA A 1 86 ? -1.052 -18.625 -16.266 1 98.69 86 ALA A O 1
ATOM 699 N N . GLY A 1 87 ? 0.119 -16.75 -16.812 1 98.38 87 GLY A N 1
ATOM 700 C CA . GLY A 1 87 ? -0.52 -16.609 -18.109 1 98.38 87 GLY A CA 1
ATOM 701 C C . GLY A 1 87 ? -2.016 -16.375 -18.016 1 98.38 87 GLY A C 1
ATOM 702 O O . GLY A 1 87 ? -2.777 -16.844 -18.859 1 98.38 87 GLY A O 1
ATOM 703 N N . VAL A 1 88 ? -2.459 -15.719 -17 1 98.62 88 VAL A N 1
ATOM 704 C CA . VAL A 1 88 ? -3.885 -15.578 -16.719 1 98.62 88 VAL A CA 1
ATOM 705 C C . VAL A 1 88 ? -4.305 -14.125 -16.906 1 98.62 88 VAL A C 1
ATOM 707 O O . VAL A 1 88 ? -3.596 -13.203 -16.484 1 98.62 88 VAL A O 1
ATOM 710 N N . ARG A 1 89 ? -5.477 -13.945 -17.531 1 98.31 89 ARG A N 1
ATOM 711 C CA . ARG A 1 89 ? -6.172 -12.664 -17.516 1 98.31 89 ARG A CA 1
ATOM 712 C C . ARG A 1 89 ? -7.258 -12.641 -16.453 1 98.31 89 ARG A C 1
ATOM 714 O O . ARG A 1 89 ? -8.078 -13.555 -16.359 1 98.31 89 ARG A O 1
ATOM 721 N N . ALA A 1 90 ? -7.207 -11.609 -15.602 1 98.81 90 ALA A N 1
ATOM 722 C CA . ALA A 1 90 ? -8.125 -11.531 -14.469 1 98.81 90 ALA A CA 1
ATOM 723 C C . ALA A 1 90 ? -8.602 -10.094 -14.25 1 98.81 90 ALA A C 1
ATOM 725 O O . ALA A 1 90 ? -8.078 -9.156 -14.852 1 98.81 90 ALA A O 1
ATOM 726 N N . GLU A 1 91 ? -9.656 -9.961 -13.477 1 98.69 91 GLU A N 1
ATOM 727 C CA . GLU A 1 91 ? -10.18 -8.672 -13.031 1 98.69 91 GLU A CA 1
ATOM 728 C C . GLU A 1 91 ? -10.148 -8.562 -11.508 1 98.69 91 GLU A C 1
ATOM 730 O O . GLU A 1 91 ? -10.578 -9.484 -10.805 1 98.69 91 GLU A O 1
ATOM 735 N N . ILE A 1 92 ? -9.648 -7.438 -11.023 1 98.62 92 ILE A N 1
ATOM 736 C CA . ILE A 1 92 ? -9.547 -7.188 -9.586 1 98.62 92 ILE A CA 1
ATOM 737 C C . ILE A 1 92 ? -10.836 -6.539 -9.094 1 98.62 92 ILE A C 1
ATOM 739 O O . ILE A 1 92 ? -11.352 -5.609 -9.719 1 98.62 92 ILE A O 1
ATOM 743 N N . ASP A 1 93 ? -11.344 -7.023 -7.906 1 97.75 93 ASP A N 1
ATOM 744 C CA . ASP A 1 93 ? -12.57 -6.398 -7.422 1 97.75 93 ASP A CA 1
ATOM 745 C C . ASP A 1 93 ? -12.43 -5.977 -5.961 1 97.75 93 ASP A C 1
ATOM 747 O O . ASP A 1 93 ? -13.32 -5.32 -5.41 1 97.75 93 ASP A O 1
ATOM 751 N N . ALA A 1 94 ? -11.305 -6.328 -5.336 1 98.5 94 ALA A N 1
ATOM 752 C CA . ALA A 1 94 ? -11.141 -5.918 -3.945 1 98.5 94 ALA A CA 1
ATOM 753 C C . ALA A 1 94 ? -9.68 -6.02 -3.514 1 98.5 94 ALA A C 1
ATOM 755 O O . ALA A 1 94 ? -8.914 -6.816 -4.066 1 98.5 94 ALA A O 1
ATOM 756 N N . LEU A 1 95 ? -9.336 -5.168 -2.576 1 98.75 95 LEU A N 1
ATOM 757 C CA . LEU A 1 95 ? -8.086 -5.316 -1.84 1 98.75 95 LEU A CA 1
ATOM 758 C C . LEU A 1 95 ? -8.273 -6.223 -0.63 1 98.75 95 LEU A C 1
ATOM 760 O O . LEU A 1 95 ? -9.07 -5.922 0.26 1 98.75 95 LEU A O 1
ATOM 764 N N . LEU A 1 96 ? -7.527 -7.328 -0.608 1 98.75 96 LEU A N 1
ATOM 765 C CA . LEU A 1 96 ? -7.684 -8.305 0.467 1 98.75 96 LEU A CA 1
ATOM 766 C C . LEU A 1 96 ? -6.832 -7.918 1.675 1 98.75 96 LEU A C 1
ATOM 768 O O . LEU A 1 96 ? -7.27 -8.07 2.818 1 98.75 96 LEU A O 1
ATOM 772 N N . ALA A 1 97 ? -5.59 -7.457 1.363 1 98.62 97 ALA A N 1
ATOM 773 C CA . ALA A 1 97 ? -4.688 -7.332 2.506 1 98.62 97 ALA A CA 1
ATOM 774 C C . ALA A 1 97 ? -3.557 -6.355 2.209 1 98.62 97 ALA A C 1
ATOM 776 O O . ALA A 1 97 ? -3.143 -6.207 1.056 1 98.62 97 ALA A O 1
ATOM 777 N N . ILE A 1 98 ? -3.119 -5.73 3.17 1 98.56 98 ILE A N 1
ATOM 778 C CA . ILE A 1 98 ? 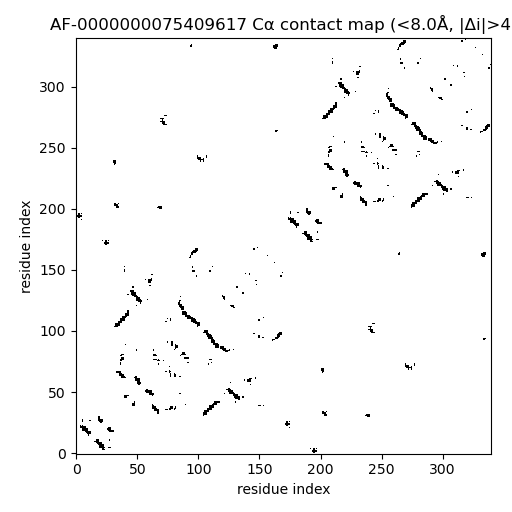-1.83 -5.051 3.236 1 98.56 98 ILE A CA 1
ATOM 779 C C . ILE A 1 98 ? -0.978 -5.672 4.344 1 98.56 98 ILE A C 1
ATOM 781 O O . ILE A 1 98 ? -1.297 -5.543 5.527 1 98.56 98 ILE A O 1
ATOM 785 N N . TYR A 1 99 ? 0.095 -6.371 3.967 1 98 99 TYR A N 1
ATOM 786 C CA . TYR A 1 99 ? 1.021 -6.949 4.934 1 98 99 TYR A CA 1
ATOM 787 C C . TYR A 1 99 ? 2.314 -6.145 5 1 98 99 TYR A C 1
ATOM 789 O O . TYR A 1 99 ? 3.098 -6.141 4.047 1 98 99 TYR A O 1
ATOM 797 N N . SER A 1 100 ? 2.48 -5.434 6.09 1 96.94 100 SER A N 1
ATOM 798 C CA . SER A 1 100 ? 3.783 -4.832 6.348 1 96.94 100 SER A CA 1
ATOM 799 C C . SER A 1 100 ? 4.754 -5.848 6.949 1 96.94 100 SER A C 1
ATOM 801 O O . SER A 1 100 ? 4.414 -6.543 7.906 1 96.94 100 SER A O 1
ATOM 803 N N . ILE A 1 101 ? 5.887 -5.914 6.352 1 94.06 101 ILE A N 1
ATOM 804 C CA . ILE A 1 101 ? 6.949 -6.785 6.84 1 94.06 101 ILE A CA 1
ATOM 805 C C . ILE A 1 101 ? 8.188 -5.953 7.18 1 94.06 101 ILE A C 1
ATOM 807 O O . ILE A 1 101 ? 9.156 -5.93 6.418 1 94.06 101 ILE A O 1
ATOM 811 N N . PRO A 1 102 ? 8.148 -5.348 8.375 1 93.81 102 PRO A N 1
ATOM 812 C CA . PRO A 1 102 ? 9.211 -4.402 8.734 1 93.81 102 PRO A CA 1
ATOM 813 C C . PRO A 1 102 ? 10.594 -5.059 8.781 1 93.81 102 PRO A C 1
ATOM 815 O O . PRO A 1 102 ? 11.602 -4.402 8.523 1 93.81 102 PRO A O 1
ATOM 818 N N . GLU A 1 103 ? 10.586 -6.367 9.094 1 89.75 103 GLU A N 1
ATOM 819 C CA . GLU A 1 103 ? 11.836 -7.094 9.25 1 89.75 103 GLU A CA 1
ATOM 820 C C . GLU A 1 103 ? 12.688 -7.008 7.984 1 89.75 103 GLU A C 1
ATOM 822 O O . GLU A 1 103 ? 13.914 -7.008 8.055 1 89.75 103 GLU A O 1
ATOM 827 N N . ILE A 1 104 ? 12.062 -6.887 6.875 1 89.81 104 ILE A N 1
ATOM 828 C CA . ILE A 1 104 ? 12.805 -6.832 5.625 1 89.81 104 ILE A CA 1
ATOM 829 C C . ILE A 1 104 ? 12.375 -5.605 4.824 1 89.81 104 ILE A C 1
ATOM 831 O O . ILE A 1 104 ? 12.656 -5.504 3.627 1 89.81 104 ILE A O 1
ATOM 835 N N . SER A 1 105 ? 11.578 -4.727 5.371 1 91.69 105 SER A N 1
ATOM 836 C CA . SER A 1 105 ? 11.133 -3.449 4.828 1 91.69 105 SER A CA 1
ATOM 837 C C . SER A 1 105 ? 10.359 -3.641 3.527 1 91.69 105 SER A C 1
ATOM 839 O O . SER A 1 105 ? 10.68 -3.018 2.512 1 91.69 105 SER A O 1
ATOM 841 N N . GLN A 1 106 ? 9.312 -4.438 3.619 1 93.56 106 GLN A N 1
ATOM 842 C CA . GLN A 1 106 ? 8.422 -4.68 2.488 1 93.56 106 GLN A CA 1
ATOM 843 C C . GLN A 1 106 ? 6.969 -4.445 2.873 1 93.56 106 GLN A C 1
ATOM 845 O O . GLN A 1 106 ? 6.586 -4.641 4.027 1 93.56 106 GLN A O 1
ATOM 850 N N . VAL A 1 107 ? 6.258 -3.992 1.928 1 97.38 107 VAL A N 1
ATOM 851 C CA . VAL A 1 107 ? 4.805 -3.912 2.021 1 97.38 107 VAL A CA 1
ATOM 852 C C . VAL A 1 107 ? 4.168 -4.742 0.909 1 97.38 107 VAL A C 1
ATOM 854 O O . VAL A 1 107 ? 4.438 -4.52 -0.273 1 97.38 107 VAL A O 1
ATOM 857 N N . HIS A 1 108 ? 3.34 -5.734 1.327 1 98 108 HIS A N 1
ATOM 858 C CA . HIS A 1 108 ? 2.611 -6.566 0.375 1 98 108 HIS A CA 1
ATOM 859 C C . HIS A 1 108 ? 1.171 -6.09 0.218 1 98 108 HIS A C 1
ATOM 861 O O . HIS A 1 108 ? 0.469 -5.891 1.212 1 98 108 HIS A O 1
ATOM 867 N N . MET A 1 109 ? 0.785 -5.852 -0.98 1 98.69 109 MET A N 1
ATOM 868 C CA . MET A 1 109 ? -0.614 -5.582 -1.302 1 98.69 109 MET A CA 1
ATOM 869 C C . MET A 1 109 ? -1.214 -6.715 -2.125 1 98.69 109 MET A C 1
ATOM 871 O O . MET A 1 109 ? -0.805 -6.945 -3.264 1 98.69 109 MET A O 1
ATOM 875 N N . ILE A 1 110 ? -2.207 -7.383 -1.548 1 98.88 110 ILE A N 1
ATOM 876 C CA . ILE A 1 110 ? -2.785 -8.57 -2.164 1 98.88 110 ILE A CA 1
ATOM 877 C C . ILE A 1 110 ? -4.23 -8.289 -2.564 1 98.88 110 ILE A C 1
ATOM 879 O O . ILE A 1 110 ? -5.031 -7.824 -1.748 1 98.88 110 ILE A O 1
ATOM 883 N N . TYR A 1 111 ? -4.559 -8.609 -3.764 1 98.94 111 TYR A N 1
ATOM 884 C CA . TYR A 1 111 ? -5.883 -8.328 -4.301 1 98.94 111 TYR A CA 1
ATOM 885 C C . TYR A 1 111 ? -6.668 -9.617 -4.523 1 98.94 111 TYR A C 1
ATOM 887 O O . TYR A 1 111 ? -6.082 -10.695 -4.633 1 98.94 111 TYR A O 1
ATOM 895 N N . ARG A 1 112 ? -7.953 -9.469 -4.52 1 98.88 112 ARG A N 1
ATOM 896 C CA . ARG A 1 112 ? -8.852 -10.5 -5.023 1 98.88 112 ARG A CA 1
ATOM 897 C C . ARG A 1 112 ? -9.109 -10.32 -6.516 1 98.88 112 ARG A C 1
ATOM 899 O O . ARG A 1 112 ? -9.445 -9.227 -6.969 1 98.88 112 ARG A O 1
ATOM 906 N N . ALA A 1 113 ? -8.922 -11.391 -7.277 1 98.81 113 ALA A N 1
ATOM 907 C CA . ALA A 1 113 ? -9.109 -11.305 -8.719 1 98.81 113 ALA A CA 1
ATOM 908 C C . ALA A 1 113 ? -9.906 -12.5 -9.25 1 98.81 113 ALA A C 1
ATOM 910 O O . ALA A 1 113 ? -9.734 -13.617 -8.773 1 98.81 113 ALA A O 1
ATOM 911 N N . ARG A 1 114 ? -10.688 -12.195 -10.195 1 98.69 114 ARG A N 1
ATOM 912 C CA . ARG A 1 114 ? -11.438 -13.234 -10.891 1 98.69 114 ARG A CA 1
ATOM 913 C C . ARG A 1 114 ? -10.867 -13.477 -12.281 1 98.69 114 ARG A C 1
ATOM 915 O O . ARG A 1 114 ? -10.719 -12.539 -13.07 1 98.69 114 ARG A O 1
ATOM 922 N N . MET A 1 115 ? -10.57 -14.781 -12.555 1 98.81 115 MET A N 1
ATOM 923 C CA . MET A 1 115 ? -10.094 -15.133 -13.883 1 98.81 115 MET A CA 1
ATOM 924 C C . MET A 1 115 ? -11.18 -14.898 -14.93 1 98.81 115 MET A C 1
ATOM 926 O O . MET A 1 115 ? -12.352 -15.195 -14.695 1 98.81 115 MET A O 1
ATOM 930 N N . LEU A 1 116 ? -10.789 -14.438 -16.062 1 98.5 116 LEU A N 1
ATOM 931 C CA . LEU A 1 116 ? -11.742 -14.18 -17.141 1 98.5 116 LEU A CA 1
ATOM 932 C C . LEU A 1 116 ? -11.992 -15.438 -17.953 1 98.5 116 LEU A C 1
ATOM 934 O O . LEU A 1 116 ? -13.031 -15.562 -18.609 1 98.5 116 LEU A O 1
ATOM 938 N N . THR A 1 117 ? -11 -16.328 -18.016 1 97.88 117 THR A N 1
ATOM 939 C CA . THR A 1 117 ? -11.07 -17.656 -18.625 1 97.88 117 THR A CA 1
ATOM 940 C C . THR A 1 117 ? -10.406 -18.688 -17.734 1 97.88 117 THR A C 1
ATOM 942 O O . THR A 1 117 ? -9.656 -18.328 -16.812 1 97.88 117 THR A O 1
ATOM 945 N N . PRO A 1 118 ? -10.664 -19.922 -17.922 1 97.31 118 PRO A N 1
ATOM 946 C CA . PRO A 1 118 ? -10.023 -20.969 -17.094 1 97.31 118 PRO A CA 1
ATOM 947 C C . PRO A 1 118 ? -8.602 -21.281 -17.547 1 97.31 118 PRO A C 1
ATOM 949 O O . PRO A 1 118 ? -7.934 -22.125 -16.938 1 97.31 118 PRO A O 1
ATOM 952 N N . ASP A 1 119 ? -8.148 -20.594 -18.531 1 97.94 119 ASP A N 1
ATOM 953 C CA . ASP A 1 119 ? -6.848 -20.891 -19.125 1 97.94 119 ASP A CA 1
ATOM 954 C C . ASP A 1 119 ? -5.719 -20.328 -18.266 1 97.94 119 ASP A C 1
ATOM 956 O O . ASP A 1 119 ? -5.84 -19.234 -17.703 1 97.94 119 ASP A O 1
ATOM 960 N N . PHE A 1 120 ? -4.656 -21.094 -18.203 1 98.56 120 PHE A N 1
ATOM 961 C CA . PHE A 1 120 ? -3.443 -20.688 -17.5 1 98.56 120 PHE A CA 1
ATOM 962 C C . PHE A 1 120 ? -2.219 -21.359 -18.109 1 98.56 120 PHE A C 1
ATOM 964 O O . PHE A 1 120 ? -2.344 -22.375 -18.812 1 98.56 120 PHE A O 1
ATOM 971 N N . ALA A 1 121 ? -1.068 -20.781 -17.875 1 98.31 121 ALA A N 1
ATOM 972 C CA . ALA A 1 121 ? 0.207 -21.344 -18.328 1 98.31 121 ALA A CA 1
ATOM 973 C C . ALA A 1 121 ? 1.354 -20.859 -17.438 1 98.31 121 ALA A C 1
ATOM 975 O O . ALA A 1 121 ? 1.418 -19.672 -17.094 1 98.31 121 ALA A O 1
ATOM 976 N N . ALA A 1 122 ? 2.242 -21.781 -17.156 1 98 122 ALA A N 1
ATOM 977 C CA . ALA A 1 122 ? 3.395 -21.406 -16.344 1 98 122 ALA A CA 1
ATOM 978 C C . ALA A 1 122 ? 4.328 -20.469 -17.094 1 98 122 ALA A C 1
ATOM 980 O O . ALA A 1 122 ? 4.699 -20.734 -18.25 1 98 122 ALA A O 1
ATOM 981 N N . GLY A 1 123 ? 4.633 -19.281 -16.453 1 95.06 123 GLY A N 1
ATOM 982 C CA . GLY A 1 123 ? 5.699 -18.438 -16.969 1 95.06 123 GLY A CA 1
ATOM 983 C C . GLY A 1 123 ? 7.078 -18.875 -16.531 1 95.06 123 GLY A C 1
ATOM 984 O O . GLY A 1 123 ? 7.223 -19.906 -15.859 1 95.06 123 GLY A O 1
ATOM 985 N N . PRO A 1 124 ? 8.094 -18.141 -16.797 1 91.19 124 PRO A N 1
ATOM 986 C CA . PRO A 1 124 ? 9.477 -18.531 -16.516 1 91.19 124 PRO A CA 1
ATOM 987 C C . PRO A 1 124 ? 9.773 -18.656 -15.023 1 91.19 124 PRO A C 1
ATOM 989 O O . PRO A 1 124 ? 10.68 -19.391 -14.625 1 91.19 124 PRO A O 1
ATOM 992 N N . GLU A 1 125 ? 8.977 -17.984 -14.18 1 91.44 125 GLU A N 1
ATOM 993 C CA . GLU A 1 125 ? 9.227 -17.969 -12.742 1 91.44 125 GLU A CA 1
ATOM 994 C C . GLU A 1 125 ? 8.375 -19.016 -12.023 1 91.44 125 GLU A C 1
ATOM 996 O O . GLU A 1 125 ? 8.391 -19.109 -10.797 1 91.44 125 GLU A O 1
ATOM 1001 N N . SER A 1 126 ? 7.684 -19.828 -12.836 1 96.5 126 SER A N 1
ATOM 1002 C CA . SER A 1 126 ? 6.812 -20.859 -12.289 1 96.5 126 SER A CA 1
ATOM 1003 C C . SER A 1 126 ? 7.141 -22.219 -12.883 1 96.5 126 SER A C 1
ATOM 1005 O O . SER A 1 126 ? 7.188 -22.375 -14.109 1 96.5 126 SER A O 1
ATOM 1007 N N . LEU A 1 127 ? 7.344 -23.188 -12.008 1 97.56 127 LEU A N 1
ATOM 1008 C CA . LEU A 1 127 ? 7.547 -24.562 -12.461 1 97.56 127 LEU A CA 1
ATOM 1009 C C . LEU A 1 127 ? 6.25 -25.156 -13 1 97.56 127 LEU A C 1
ATOM 1011 O O . LEU A 1 127 ? 6.266 -25.938 -13.953 1 97.56 127 LEU A O 1
ATOM 1015 N N . GLU A 1 128 ? 5.266 -24.828 -12.273 1 98.12 128 GLU A N 1
ATOM 1016 C CA . GLU A 1 128 ? 3.924 -25.328 -12.539 1 98.12 128 GLU A CA 1
ATOM 1017 C C . GLU A 1 128 ? 2.857 -24.344 -12.062 1 98.12 128 GLU A C 1
ATOM 1019 O O . GLU A 1 128 ? 3.105 -23.531 -11.172 1 98.12 128 GLU A O 1
ATOM 1024 N N . VAL A 1 129 ? 1.721 -24.406 -12.766 1 98.75 129 VAL A N 1
ATOM 1025 C CA . VAL A 1 129 ? 0.538 -23.656 -12.344 1 98.75 129 VAL A CA 1
ATOM 1026 C C . VAL A 1 129 ? -0.656 -24.609 -12.242 1 98.75 129 VAL A C 1
ATOM 1028 O O . VAL A 1 129 ? -0.802 -25.516 -13.062 1 98.75 129 VAL A O 1
ATOM 1031 N N . MET A 1 130 ? -1.453 -24.344 -11.273 1 98.56 130 MET A N 1
ATOM 1032 C CA . MET A 1 130 ? -2.629 -25.203 -11.164 1 98.56 130 MET A CA 1
ATOM 1033 C C . MET A 1 130 ? -3.844 -24.406 -10.695 1 98.56 130 MET A C 1
ATOM 1035 O O . MET A 1 130 ? -3.701 -23.312 -10.172 1 98.56 130 MET A O 1
ATOM 1039 N N . LEU A 1 131 ? -4.93 -24.953 -11.023 1 98.44 131 LEU A N 1
ATOM 1040 C CA . LEU A 1 131 ? -6.242 -24.531 -10.539 1 98.44 131 LEU A CA 1
ATOM 1041 C C . LEU A 1 131 ? -6.883 -25.625 -9.695 1 98.44 131 LEU A C 1
ATOM 1043 O O . LEU A 1 131 ? -7.176 -26.719 -10.195 1 98.44 131 LEU A O 1
ATOM 1047 N N . VAL A 1 132 ? -7.121 -25.312 -8.328 1 98.56 132 VAL A N 1
ATOM 1048 C CA . VAL A 1 132 ? -7.531 -26.406 -7.441 1 98.56 132 VAL A CA 1
ATOM 1049 C C . VAL A 1 132 ? -8.68 -25.938 -6.547 1 98.56 132 VAL A C 1
ATOM 1051 O O . VAL A 1 132 ? -8.758 -24.75 -6.199 1 98.56 132 VAL A O 1
ATOM 1054 N N . PRO A 1 133 ? -9.555 -26.953 -6.219 1 98.56 133 PRO A N 1
ATOM 1055 C CA . PRO A 1 133 ? -10.547 -26.594 -5.207 1 98.56 133 PRO A CA 1
ATOM 1056 C C . PRO A 1 133 ? -9.938 -26.375 -3.826 1 98.56 133 PRO A C 1
ATOM 1058 O O . PRO A 1 133 ? -8.781 -26.75 -3.592 1 98.56 133 PRO A O 1
ATOM 1061 N N . TRP A 1 134 ? -10.648 -25.766 -2.949 1 98.69 134 TRP A N 1
ATOM 1062 C CA . TRP A 1 134 ? -10.211 -25.375 -1.614 1 98.69 134 TRP A CA 1
ATOM 1063 C C . TRP A 1 134 ? -9.594 -26.562 -0.879 1 98.69 134 TRP A C 1
ATOM 1065 O O . TRP A 1 134 ? -8.539 -26.438 -0.256 1 98.69 134 TRP A O 1
ATOM 1075 N N . GLU A 1 135 ? -10.234 -27.703 -1.026 1 98.38 135 GLU A N 1
ATOM 1076 C CA . GLU A 1 135 ? -9.875 -28.891 -0.257 1 98.38 135 GLU A CA 1
ATOM 1077 C C . GLU A 1 135 ? -8.57 -29.5 -0.759 1 98.38 135 GLU A C 1
ATOM 1079 O O . GLU A 1 135 ? -7.957 -30.328 -0.076 1 98.38 135 GLU A O 1
ATOM 1084 N N . GLU A 1 136 ? -8.125 -29.062 -1.896 1 98.62 136 GLU A N 1
ATOM 1085 C CA . GLU A 1 136 ? -6.945 -29.656 -2.508 1 98.62 136 GLU A CA 1
ATOM 1086 C C . GLU A 1 136 ? -5.754 -28.703 -2.467 1 98.62 136 GLU A C 1
ATOM 1088 O O . GLU A 1 136 ? -4.68 -29.016 -2.982 1 98.62 136 GLU A O 1
ATOM 1093 N N . ILE A 1 137 ? -5.953 -27.531 -1.9 1 98.81 137 ILE A N 1
ATOM 1094 C CA . ILE A 1 137 ? -4.836 -26.609 -1.751 1 98.81 137 ILE A CA 1
ATOM 1095 C C . ILE A 1 137 ? -3.725 -27.266 -0.936 1 98.81 137 ILE A C 1
ATOM 1097 O O . ILE A 1 137 ? -3.982 -27.844 0.13 1 98.81 137 ILE A O 1
ATOM 1101 N N . PRO A 1 138 ? -2.553 -27.25 -1.414 1 98.62 138 PRO A N 1
ATOM 1102 C CA . PRO A 1 138 ? -1.44 -27.859 -0.675 1 98.62 138 PRO A CA 1
ATOM 1103 C C . PRO A 1 138 ? -0.963 -26.984 0.484 1 98.62 138 PRO A C 1
ATOM 1105 O O . PRO A 1 138 ? 0.155 -26.453 0.451 1 98.62 138 PRO A O 1
ATOM 1108 N N . TRP A 1 139 ? -1.627 -26.969 1.56 1 98.62 139 TRP A N 1
ATOM 1109 C CA . TRP A 1 139 ? -1.445 -26.047 2.678 1 98.62 139 TRP A CA 1
ATOM 1110 C C . TRP A 1 139 ? -0.049 -26.188 3.277 1 98.62 139 TRP A C 1
ATOM 1112 O O . TRP A 1 139 ? 0.568 -25.203 3.67 1 98.62 139 TRP A O 1
ATOM 1122 N N . GLU A 1 140 ? 0.485 -27.328 3.342 1 98.06 140 GLU A N 1
ATOM 1123 C CA . GLU A 1 140 ? 1.765 -27.594 3.996 1 98.06 140 GLU A CA 1
ATOM 1124 C C . GLU A 1 140 ? 2.934 -27.234 3.082 1 98.06 140 GLU A C 1
ATOM 1126 O O . GLU A 1 140 ? 4.078 -27.172 3.533 1 98.06 140 GLU A O 1
ATOM 1131 N N . ASP A 1 141 ? 2.623 -27 1.828 1 98.38 141 ASP A N 1
ATOM 1132 C CA . ASP A 1 141 ? 3.68 -26.734 0.856 1 98.38 141 ASP A CA 1
ATOM 1133 C C . ASP A 1 141 ? 3.609 -25.297 0.346 1 98.38 141 ASP A C 1
ATOM 1135 O O . ASP A 1 141 ? 4.152 -24.984 -0.716 1 98.38 141 ASP A O 1
ATOM 1139 N N . LEU A 1 142 ? 2.92 -24.422 1.049 1 98.5 142 LEU A N 1
ATOM 1140 C CA . LEU A 1 142 ? 2.885 -23.016 0.681 1 98.5 142 LEU A CA 1
ATOM 1141 C C . LEU A 1 142 ? 4.215 -22.344 0.995 1 98.5 142 LEU A C 1
ATOM 1143 O O . LEU A 1 142 ? 4.832 -22.625 2.023 1 98.5 142 LEU A O 1
ATOM 1147 N N . ALA A 1 143 ? 4.582 -21.438 0.152 1 96.38 143 ALA A N 1
ATOM 1148 C CA . ALA A 1 143 ? 5.906 -20.828 0.213 1 96.38 143 ALA A CA 1
ATOM 1149 C C . ALA A 1 143 ? 6.031 -19.906 1.425 1 96.38 143 ALA A C 1
ATOM 1151 O O . ALA A 1 143 ? 7.086 -19.859 2.064 1 96.38 143 ALA A O 1
ATOM 1152 N N . TYR A 1 144 ? 5.012 -19.125 1.749 1 94.75 144 TYR A N 1
ATOM 1153 C CA . TYR A 1 144 ? 5.059 -18.094 2.789 1 94.75 144 TYR A CA 1
ATOM 1154 C C . TYR A 1 144 ? 3.742 -18.047 3.557 1 94.75 144 TYR A C 1
ATOM 1156 O O . TYR A 1 144 ? 2.68 -18.344 3.004 1 94.75 144 TYR A O 1
ATOM 1164 N N . PRO A 1 145 ? 3.766 -17.656 4.793 1 95.75 145 PRO A N 1
ATOM 1165 C CA . PRO A 1 145 ? 2.547 -17.594 5.605 1 95.75 145 PRO A CA 1
ATOM 1166 C C . PRO A 1 145 ? 1.488 -16.672 5.012 1 95.75 145 PRO A C 1
ATOM 1168 O O . PRO A 1 145 ? 0.29 -16.922 5.16 1 95.75 145 PRO A O 1
ATOM 1171 N N . ASN A 1 146 ? 1.938 -15.578 4.375 1 95.88 146 ASN A N 1
ATOM 1172 C CA . ASN A 1 146 ? 0.979 -14.602 3.865 1 95.88 146 ASN A CA 1
ATOM 1173 C C . ASN A 1 146 ? 0.112 -15.195 2.76 1 95.88 146 ASN A C 1
ATOM 1175 O O . ASN A 1 146 ? -0.983 -14.703 2.488 1 95.88 146 ASN A O 1
ATOM 1179 N N . VAL A 1 147 ? 0.585 -16.266 2.078 1 98 147 VAL A N 1
ATOM 1180 C CA . VAL A 1 147 ? -0.23 -16.953 1.077 1 98 147 VAL A CA 1
ATOM 1181 C C . VAL A 1 147 ? -1.46 -17.562 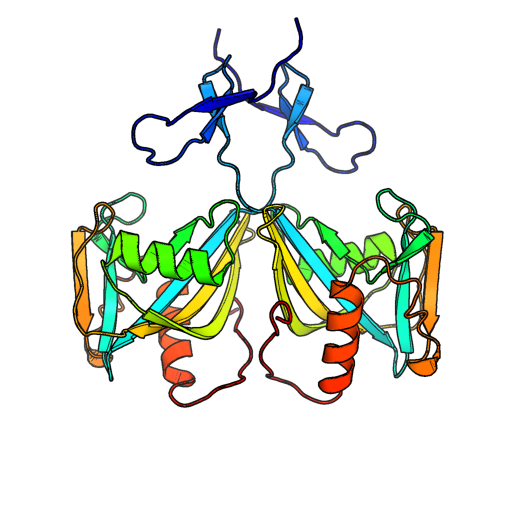1.741 1 98 147 VAL A C 1
ATOM 1183 O O . VAL A 1 147 ? -2.588 -17.359 1.289 1 98 147 VAL A O 1
ATOM 1186 N N . ARG A 1 148 ? -1.139 -18.25 2.85 1 98.19 148 ARG A N 1
ATOM 1187 C CA . ARG A 1 148 ? -2.238 -18.844 3.594 1 98.19 148 ARG A CA 1
ATOM 1188 C C . ARG A 1 148 ? -3.217 -17.781 4.086 1 98.19 148 ARG A C 1
ATOM 1190 O O . ARG A 1 148 ? -4.43 -17.922 3.906 1 98.19 148 ARG A O 1
ATOM 1197 N N . TRP A 1 149 ? -2.738 -16.734 4.699 1 98.5 149 TRP A N 1
ATOM 1198 C CA . TRP A 1 149 ? -3.588 -15.656 5.215 1 98.5 149 TRP A CA 1
ATOM 1199 C C . TRP A 1 149 ? -4.473 -15.094 4.109 1 98.5 149 TRP A C 1
ATOM 1201 O O . TRP A 1 149 ? -5.668 -14.859 4.316 1 98.5 149 TRP A O 1
ATOM 1211 N N . SER A 1 150 ? -3.904 -14.891 2.943 1 98.69 150 SER A N 1
ATOM 1212 C CA . SER A 1 150 ? -4.613 -14.281 1.819 1 98.69 150 SER A CA 1
ATOM 1213 C C . SER A 1 150 ? -5.711 -15.203 1.297 1 98.69 150 SER A C 1
ATOM 1215 O O . SER A 1 150 ? -6.828 -14.758 1.038 1 98.69 150 SER A O 1
ATOM 1217 N N . LEU A 1 151 ? -5.332 -16.484 1.145 1 98.81 151 LEU A N 1
ATOM 1218 C CA . LEU A 1 151 ? -6.309 -17.453 0.684 1 98.81 151 LEU A CA 1
ATOM 1219 C C . LEU A 1 151 ? -7.477 -17.562 1.659 1 98.81 151 LEU A C 1
ATOM 1221 O O . LEU A 1 151 ? -8.641 -17.547 1.246 1 98.81 151 LEU A O 1
ATOM 1225 N N . GLU A 1 152 ? -7.191 -17.625 2.893 1 98.75 152 GLU A N 1
ATOM 1226 C CA . GLU A 1 152 ? -8.219 -17.766 3.922 1 98.75 152 GLU A CA 1
ATOM 1227 C C . GLU A 1 152 ? -9.125 -16.531 3.969 1 98.75 152 GLU A C 1
ATOM 1229 O O . GLU A 1 152 ? -10.344 -16.672 4.121 1 98.75 152 GLU A O 1
ATOM 1234 N N . TYR A 1 153 ? -8.547 -15.406 3.854 1 98.75 153 TYR A N 1
ATOM 1235 C CA . TYR A 1 153 ? -9.375 -14.211 3.883 1 98.75 153 TYR A CA 1
ATOM 1236 C C . TYR A 1 153 ? -10.242 -14.109 2.631 1 98.75 153 TYR A C 1
ATOM 1238 O O . TYR A 1 153 ? -11.391 -13.68 2.697 1 98.75 153 TYR A O 1
ATOM 1246 N N . GLU A 1 154 ? -9.633 -14.445 1.49 1 98.81 154 GLU A N 1
ATOM 1247 C CA . GLU A 1 154 ? -10.453 -14.492 0.28 1 98.81 154 GLU A CA 1
ATOM 1248 C C . GLU A 1 154 ? -11.656 -15.406 0.462 1 98.81 154 GLU A C 1
ATOM 1250 O O . GLU A 1 154 ? -12.773 -15.047 0.085 1 98.81 154 GLU A O 1
ATOM 1255 N N . ARG A 1 155 ? -11.406 -16.516 1.029 1 98.69 155 ARG A N 1
ATOM 1256 C CA . ARG A 1 155 ? -12.477 -17.484 1.26 1 98.69 155 ARG A CA 1
ATOM 1257 C C . ARG A 1 155 ? -13.539 -16.922 2.189 1 98.69 155 ARG A C 1
ATOM 1259 O O . ARG A 1 155 ? -14.734 -17.062 1.94 1 98.69 155 ARG A O 1
ATOM 1266 N N . GLU A 1 156 ? -13.109 -16.328 3.209 1 98.31 156 GLU A N 1
ATOM 1267 C CA . GLU A 1 156 ? -14.008 -15.734 4.195 1 98.31 156 GLU A CA 1
ATOM 1268 C C . GLU A 1 156 ? -14.898 -14.664 3.561 1 98.31 156 GLU A C 1
ATOM 1270 O O . GLU A 1 156 ? -16.062 -14.523 3.934 1 98.31 156 GLU A O 1
ATOM 1275 N N . MET A 1 157 ? -14.375 -13.977 2.602 1 98.19 157 MET A N 1
ATOM 1276 C CA . MET A 1 157 ? -15.078 -12.812 2.064 1 98.19 157 MET A CA 1
ATOM 1277 C C . MET A 1 157 ? -15.781 -13.156 0.757 1 98.19 157 MET A C 1
ATOM 1279 O O . MET A 1 157 ? -16.219 -12.266 0.027 1 98.19 157 MET A O 1
ATOM 1283 N N . ARG A 1 158 ? -15.859 -14.445 0.44 1 96.94 158 ARG A N 1
ATOM 1284 C CA . ARG A 1 158 ? -16.531 -14.852 -0.789 1 96.94 158 ARG A CA 1
ATOM 1285 C C . ARG A 1 158 ? -17.953 -14.281 -0.856 1 96.94 158 ARG A C 1
ATOM 1287 O O . ARG A 1 158 ? -18.703 -14.344 0.118 1 96.94 158 ARG A O 1
ATOM 1294 N N . GLY A 1 159 ? -18.219 -13.602 -1.968 1 95.56 159 GLY A N 1
ATOM 1295 C CA . GLY A 1 159 ? -19.562 -13.055 -2.178 1 95.56 159 GLY A CA 1
ATOM 1296 C C . GLY A 1 159 ? -19.75 -11.695 -1.543 1 95.56 159 GLY A C 1
ATOM 1297 O O . GLY A 1 159 ? -20.812 -11.086 -1.674 1 95.56 159 GLY A O 1
ATOM 1298 N N . GLN A 1 160 ? -18.75 -11.227 -0.814 1 97.5 160 GLN A N 1
ATOM 1299 C CA . GLN A 1 160 ? -18.828 -9.922 -0.157 1 97.5 160 GLN A CA 1
ATOM 1300 C C . GLN A 1 160 ? -18.016 -8.875 -0.904 1 97.5 160 GLN A C 1
ATOM 1302 O O . GLN A 1 160 ? -17 -9.203 -1.528 1 97.5 160 GLN A O 1
ATOM 1307 N N . SER A 1 161 ? -18.516 -7.594 -0.876 1 97.12 161 SER A N 1
ATOM 1308 C CA . SER A 1 161 ? -17.812 -6.453 -1.439 1 97.12 161 SER A CA 1
ATOM 1309 C C . SER A 1 161 ? -17.703 -5.312 -0.432 1 97.12 161 SER A C 1
ATOM 1311 O O . SER A 1 161 ? -18.359 -5.34 0.611 1 97.12 161 SER A O 1
ATOM 1313 N N . GLY A 1 162 ? -16.797 -4.453 -0.689 1 97.06 162 GLY A N 1
ATOM 1314 C CA . GLY A 1 162 ? -16.703 -3.254 0.128 1 97.06 162 GLY A CA 1
ATOM 1315 C C . GLY A 1 162 ? -16.125 -3.506 1.502 1 97.06 162 GLY A C 1
ATOM 1316 O O . GLY A 1 162 ? -16.375 -2.748 2.441 1 97.06 162 GLY A O 1
ATOM 1317 N N . PHE A 1 163 ? -15.375 -4.652 1.682 1 98.31 163 PHE A N 1
ATOM 1318 C CA . PHE A 1 163 ? -14.797 -5 2.977 1 98.31 163 PHE A CA 1
ATOM 1319 C C . PHE A 1 163 ? -13.398 -4.414 3.121 1 98.31 163 PHE A C 1
ATOM 1321 O O . PHE A 1 163 ? -12.75 -4.094 2.125 1 98.31 163 PHE A O 1
ATOM 1328 N N . ALA A 1 164 ? -12.938 -4.277 4.34 1 98.62 164 ALA A N 1
ATOM 1329 C CA . ALA A 1 164 ? -11.609 -3.744 4.652 1 98.62 164 ALA A CA 1
ATOM 1330 C C . ALA A 1 164 ? -10.531 -4.789 4.41 1 98.62 164 ALA A C 1
ATOM 1332 O O . ALA A 1 164 ? -10.727 -5.977 4.688 1 98.62 164 ALA A O 1
ATOM 1333 N N . PRO A 1 165 ? -9.43 -4.328 3.918 1 98.62 165 PRO A N 1
ATOM 1334 C CA . PRO A 1 165 ? -8.305 -5.266 3.873 1 98.62 165 PRO A CA 1
ATOM 1335 C C . PRO A 1 165 ? -7.793 -5.637 5.262 1 98.62 165 PRO A C 1
ATOM 1337 O O . PRO A 1 165 ? -8.008 -4.891 6.223 1 98.62 165 PRO A O 1
ATOM 1340 N N . ARG A 1 166 ? -7.062 -6.773 5.285 1 97.62 166 ARG A N 1
ATOM 1341 C CA . ARG A 1 166 ? -6.484 -7.223 6.547 1 97.62 166 ARG A CA 1
ATOM 1342 C C . ARG A 1 166 ? -4.98 -6.961 6.578 1 97.62 166 ARG A C 1
ATOM 1344 O O . ARG A 1 166 ? -4.344 -6.828 5.531 1 97.62 166 ARG A O 1
ATOM 1351 N N . GLY A 1 167 ? -4.5 -6.82 7.797 1 96.44 167 GLY A N 1
ATOM 1352 C CA . GLY A 1 167 ? -3.061 -6.789 8.016 1 96.44 167 GLY A CA 1
ATOM 1353 C C . GLY A 1 167 ? -2.498 -8.125 8.461 1 96.44 167 GLY A C 1
ATOM 1354 O O . GLY A 1 167 ? -3.195 -9.141 8.43 1 96.44 167 GLY A O 1
ATOM 1355 N N . ARG A 1 168 ? -1.248 -8.109 8.781 1 92.44 168 ARG A N 1
ATOM 1356 C CA . ARG A 1 168 ? -0.599 -9.312 9.305 1 92.44 168 ARG A CA 1
ATOM 1357 C C . ARG A 1 168 ? -1.265 -9.773 10.602 1 92.44 168 ARG A C 1
ATOM 1359 O O . ARG A 1 168 ? -1.467 -8.984 11.523 1 92.44 168 ARG A 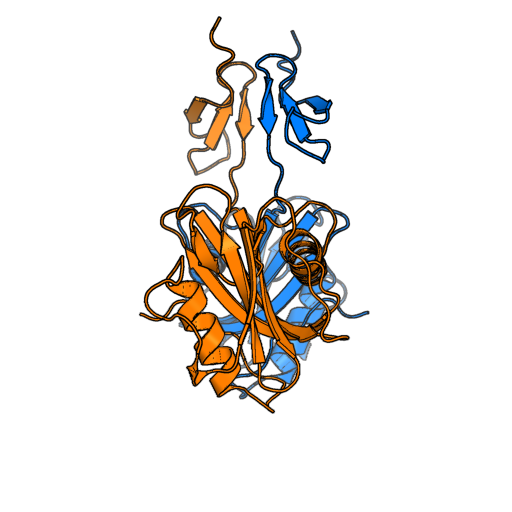O 1
ATOM 1366 N N . PRO A 1 169 ? -1.661 -11.062 10.602 1 86.69 169 PRO A N 1
ATOM 1367 C CA . PRO A 1 169 ? -2.23 -11.57 11.852 1 86.69 169 PRO A CA 1
ATOM 1368 C C . PRO A 1 169 ? -1.232 -11.539 13.008 1 86.69 169 PRO A C 1
ATOM 1370 O O . PRO A 1 169 ? -0.025 -11.664 12.789 1 86.69 169 PRO A O 1
ATOM 1373 N N . LEU A 1 170 ? -1.586 -11.102 14.219 1 68.75 170 LEU A N 1
ATOM 1374 C CA . LEU A 1 170 ? -0.749 -11.117 15.406 1 68.75 170 LEU A CA 1
ATOM 1375 C C . LEU A 1 170 ? -0.375 -12.539 15.797 1 68.75 170 LEU A C 1
ATOM 1377 O O . LEU A 1 170 ? -1.153 -13.477 15.57 1 68.75 170 LEU A O 1
ATOM 1381 N N . MET B 1 1 ? 35.469 14.914 -11.156 1 24.56 1 MET B N 1
ATOM 1382 C CA . MET B 1 1 ? 34.812 13.742 -11.727 1 24.56 1 MET B CA 1
ATOM 1383 C C . MET B 1 1 ? 33.406 13.609 -11.188 1 24.56 1 MET B C 1
ATOM 1385 O O . MET B 1 1 ? 33.188 13.594 -9.977 1 24.56 1 MET B O 1
ATOM 1389 N N . ARG B 1 2 ? 32.438 14.094 -11.836 1 28.19 2 ARG B N 1
ATOM 1390 C CA . ARG B 1 2 ? 31.016 14.211 -11.516 1 28.19 2 ARG B CA 1
ATOM 1391 C C . ARG B 1 2 ? 30.438 12.875 -11.055 1 28.19 2 ARG B C 1
ATOM 1393 O O . ARG B 1 2 ? 30.531 11.875 -11.766 1 28.19 2 ARG B O 1
ATOM 1400 N N . LEU B 1 3 ? 30.656 12.406 -9.766 1 37.97 3 LEU B N 1
ATOM 1401 C CA . LEU B 1 3 ? 30.219 11.25 -8.984 1 37.97 3 LEU B CA 1
ATOM 1402 C C . LEU B 1 3 ? 28.828 10.789 -9.406 1 37.97 3 LEU B C 1
ATOM 1404 O O . LEU B 1 3 ? 27.844 11.461 -9.117 1 37.97 3 LEU B O 1
ATOM 1408 N N . GLN B 1 4 ? 28.75 10.281 -10.703 1 43.06 4 GLN B N 1
ATOM 1409 C CA . GLN B 1 4 ? 27.516 10.031 -11.422 1 43.06 4 GLN B CA 1
ATOM 1410 C C . GLN B 1 4 ? 26.766 8.844 -10.836 1 43.06 4 GLN B C 1
ATOM 1412 O O . GLN B 1 4 ? 27.344 7.777 -10.617 1 43.06 4 GLN B O 1
ATOM 1417 N N . GLY B 1 5 ? 26.125 8.836 -9.633 1 48.59 5 GLY B N 1
ATOM 1418 C CA . GLY B 1 5 ? 25.172 7.828 -9.195 1 48.59 5 GLY B CA 1
ATOM 1419 C C . GLY B 1 5 ? 24.547 7.051 -10.336 1 48.59 5 GLY B C 1
ATOM 1420 O O . GLY B 1 5 ? 24.984 7.18 -11.484 1 48.59 5 GLY B O 1
ATOM 1421 N N . PRO B 1 6 ? 23.859 5.871 -9.969 1 54.53 6 PRO B N 1
ATOM 1422 C CA . PRO B 1 6 ? 23.219 5.23 -11.125 1 54.53 6 PRO B CA 1
ATOM 1423 C C . PRO B 1 6 ? 22.625 6.238 -12.109 1 54.53 6 PRO B C 1
ATOM 1425 O O . PRO B 1 6 ? 21.812 7.078 -11.727 1 54.53 6 PRO B O 1
ATOM 1428 N N . ASN B 1 7 ? 23.312 6.363 -13.258 1 56.28 7 ASN B N 1
ATOM 1429 C CA . ASN B 1 7 ? 22.938 7.391 -14.219 1 56.28 7 ASN B CA 1
ATOM 1430 C C . ASN B 1 7 ? 22.656 6.793 -15.594 1 56.28 7 ASN B C 1
ATOM 1432 O O . ASN B 1 7 ? 22.438 7.523 -16.562 1 56.28 7 ASN B O 1
ATOM 1436 N N . LEU B 1 8 ? 22.812 5.41 -15.648 1 59.12 8 LEU B N 1
ATOM 1437 C CA . LEU B 1 8 ? 22.578 4.77 -16.938 1 59.12 8 LEU B CA 1
ATOM 1438 C C . LEU B 1 8 ? 21.375 3.84 -16.875 1 59.12 8 LEU B C 1
ATOM 1440 O O . LEU B 1 8 ? 21.188 3.119 -15.883 1 59.12 8 LEU B O 1
ATOM 1444 N N . ARG B 1 9 ? 20.469 4.051 -17.766 1 63.66 9 ARG B N 1
ATOM 1445 C CA . ARG B 1 9 ? 19.391 3.076 -17.906 1 63.66 9 ARG B CA 1
ATOM 1446 C C . ARG B 1 9 ? 19.75 2.006 -18.938 1 63.66 9 ARG B C 1
ATOM 1448 O O . ARG B 1 9 ? 20.062 2.32 -20.094 1 63.66 9 ARG B O 1
ATOM 1455 N N . MET B 1 10 ? 19.969 0.778 -18.469 1 65.88 10 MET B N 1
ATOM 1456 C CA . MET B 1 10 ? 20.219 -0.34 -19.375 1 65.88 10 MET B CA 1
ATOM 1457 C C . MET B 1 10 ? 19.5 -1.597 -18.906 1 65.88 10 MET B C 1
ATOM 1459 O O . MET B 1 10 ? 19.047 -1.664 -17.766 1 65.88 10 MET B O 1
ATOM 1463 N N . LYS B 1 11 ? 19.219 -2.553 -19.906 1 63.94 11 LYS B N 1
ATOM 1464 C CA . LYS B 1 11 ? 18.641 -3.85 -19.562 1 63.94 11 LYS B CA 1
ATOM 1465 C C . LYS B 1 11 ? 19.703 -4.809 -19.062 1 63.94 11 LYS B C 1
ATOM 1467 O O . LYS B 1 11 ? 20.531 -5.289 -19.828 1 63.94 11 LYS B O 1
ATOM 1472 N N . PRO B 1 12 ? 19.719 -4.934 -17.688 1 58.09 12 PRO B N 1
ATOM 1473 C CA . PRO B 1 12 ? 20.703 -5.895 -17.172 1 58.09 12 PRO B CA 1
ATOM 1474 C C . PRO B 1 12 ? 20.453 -7.316 -17.672 1 58.09 12 PRO B C 1
ATOM 1476 O O . PRO B 1 12 ? 19.344 -7.629 -18.125 1 58.09 12 PRO B O 1
ATOM 1479 N N . GLU B 1 13 ? 21.453 -8.141 -17.719 1 57.31 13 GLU B N 1
ATOM 1480 C CA . GLU B 1 13 ? 21.297 -9.539 -18.094 1 57.31 13 GLU B CA 1
ATOM 1481 C C . GLU B 1 13 ? 20.25 -10.234 -17.234 1 57.31 13 GLU B C 1
ATOM 1483 O O . GLU B 1 13 ? 20.281 -10.133 -16 1 57.31 13 GLU B O 1
ATOM 1488 N N . GLY B 1 14 ? 19.266 -10.883 -17.781 1 54.12 14 GLY B N 1
ATOM 1489 C CA . GLY B 1 14 ? 18.25 -11.633 -17.047 1 54.12 14 GLY B CA 1
ATOM 1490 C C . GLY B 1 14 ? 17.047 -10.789 -16.672 1 54.12 14 GLY B C 1
ATOM 1491 O O . GLY B 1 14 ? 16.109 -11.281 -16.047 1 54.12 14 GLY B O 1
ATOM 1492 N N . ASP B 1 15 ? 17.219 -9.422 -16.984 1 59.22 15 ASP B N 1
ATOM 1493 C CA . ASP B 1 15 ? 16.109 -8.508 -16.703 1 59.22 15 ASP B CA 1
ATOM 1494 C C . ASP B 1 15 ? 15.414 -8.078 -18 1 59.22 15 ASP B C 1
ATOM 1496 O O . ASP B 1 15 ? 16.047 -7.98 -19.047 1 59.22 15 ASP B O 1
ATOM 1500 N N . ASP B 1 16 ? 14.219 -8.141 -17.922 1 57.69 16 ASP B N 1
ATOM 1501 C CA . ASP B 1 16 ? 13.508 -7.781 -19.141 1 57.69 16 ASP B CA 1
ATOM 1502 C C . ASP B 1 16 ? 13.172 -6.293 -19.156 1 57.69 16 ASP B C 1
ATOM 1504 O O . ASP B 1 16 ? 12.477 -5.82 -20.062 1 57.69 16 ASP B O 1
ATOM 1508 N N . ARG B 1 17 ? 13.625 -5.59 -18.156 1 62.88 17 ARG B N 1
ATOM 1509 C CA . ARG B 1 17 ? 13.328 -4.164 -18.125 1 62.88 17 ARG B CA 1
ATOM 1510 C C . ARG B 1 17 ? 14.602 -3.344 -17.922 1 62.88 17 ARG B C 1
ATOM 1512 O O . ARG B 1 17 ? 15.586 -3.836 -17.375 1 62.88 17 ARG B O 1
ATOM 1519 N N . GLU B 1 18 ? 14.562 -2.121 -18.531 1 62.66 18 GLU B N 1
ATOM 1520 C CA . GLU B 1 18 ? 15.664 -1.2 -18.281 1 62.66 18 GLU B CA 1
ATOM 1521 C C . GLU B 1 18 ? 15.75 -0.857 -16.797 1 62.66 18 GLU B C 1
ATOM 1523 O O . GLU B 1 18 ? 14.727 -0.683 -16.125 1 62.66 18 GLU B O 1
ATOM 1528 N N . ARG B 1 19 ? 16.922 -1.034 -16.266 1 62.06 19 ARG B N 1
ATOM 1529 C CA . ARG B 1 19 ? 17.219 -0.683 -14.883 1 62.06 19 ARG B CA 1
ATOM 1530 C C . ARG B 1 19 ? 18.219 0.457 -14.805 1 62.06 19 ARG B C 1
ATOM 1532 O O . ARG B 1 19 ? 18.984 0.684 -15.75 1 62.06 19 ARG B O 1
ATOM 1539 N N . LEU B 1 20 ? 18.109 1.231 -13.695 1 62.97 20 LEU B N 1
ATOM 1540 C CA . LEU B 1 20 ? 19.172 2.184 -13.383 1 62.97 20 LEU B CA 1
ATOM 1541 C C . LEU B 1 20 ? 20.406 1.462 -12.867 1 62.97 20 LEU B C 1
ATOM 1543 O O . LEU B 1 20 ? 20.328 0.652 -11.945 1 62.97 20 LEU B O 1
ATOM 1547 N N . VAL B 1 21 ? 21.516 1.71 -13.703 1 61.25 21 VAL B N 1
ATOM 1548 C CA . VAL B 1 21 ? 22.766 1.013 -13.383 1 61.25 21 VAL B CA 1
ATOM 1549 C C . VAL B 1 21 ? 23.875 2.027 -13.18 1 61.25 21 VAL B C 1
ATOM 1551 O O . VAL B 1 21 ? 23.953 3.041 -13.875 1 61.25 21 VAL B O 1
ATOM 1554 N N . CYS B 1 22 ? 24.438 1.805 -12.078 1 61.78 22 CYS B N 1
ATOM 1555 C CA . CYS B 1 22 ? 25.641 2.625 -11.938 1 61.78 22 CYS B CA 1
ATOM 1556 C C . CYS B 1 22 ? 26.656 2.297 -13.023 1 61.78 22 CYS B C 1
ATOM 1558 O O . CYS B 1 22 ? 27.109 1.157 -13.133 1 61.78 22 CYS B O 1
ATOM 1560 N N . GLY B 1 23 ? 26.734 3.145 -13.898 1 56.5 23 GLY B N 1
ATOM 1561 C CA . GLY B 1 23 ? 27.688 2.963 -14.977 1 56.5 23 GLY B CA 1
ATOM 1562 C C . GLY B 1 23 ? 29.094 2.658 -14.492 1 56.5 23 GLY B C 1
ATOM 1563 O O . GLY B 1 23 ? 29.891 2.088 -15.227 1 56.5 23 GLY B O 1
ATOM 1564 N N . ASP B 1 24 ? 29.266 3.115 -13.281 1 55.41 24 ASP B N 1
ATOM 1565 C CA . ASP B 1 24 ? 30.609 2.953 -12.758 1 55.41 24 ASP B CA 1
ATOM 1566 C C . ASP B 1 24 ? 30.797 1.579 -12.117 1 55.41 24 ASP B C 1
ATOM 1568 O O . ASP B 1 24 ? 31.781 0.888 -12.383 1 55.41 24 ASP B O 1
ATOM 1572 N N . CYS B 1 25 ? 29.938 1.301 -11.266 1 56.66 25 CYS B N 1
ATOM 1573 C CA . CYS B 1 25 ? 30.156 0.063 -10.531 1 56.66 25 CYS B CA 1
ATOM 1574 C C . CYS B 1 25 ? 29.203 -1.028 -11 1 56.66 25 CYS B C 1
ATOM 1576 O O . CYS B 1 25 ? 29.359 -2.197 -10.648 1 56.66 25 CYS B O 1
ATOM 1578 N N . GLY B 1 26 ? 28.281 -0.695 -11.891 1 54.47 26 GLY B N 1
ATOM 1579 C CA . GLY B 1 26 ? 27.359 -1.689 -12.43 1 54.47 26 GLY B CA 1
ATOM 1580 C C . GLY B 1 26 ? 26.188 -1.979 -11.516 1 54.47 26 GLY B C 1
ATOM 1581 O O . GLY B 1 26 ? 25.344 -2.826 -11.828 1 54.47 26 GLY B O 1
ATOM 1582 N N . PHE B 1 27 ? 26.188 -1.181 -10.422 1 57.22 27 PHE B N 1
ATOM 1583 C CA . PHE B 1 27 ? 25.109 -1.418 -9.477 1 57.22 27 PHE B CA 1
ATOM 1584 C C . PHE B 1 27 ? 23.766 -1.109 -10.117 1 57.22 27 PHE B C 1
ATOM 1586 O O . PHE B 1 27 ? 23.594 -0.069 -10.758 1 57.22 27 PHE B O 1
ATOM 1593 N N . VAL B 1 28 ? 22.938 -2.246 -10.172 1 53.19 28 VAL B N 1
ATOM 1594 C CA . VAL B 1 28 ? 21.578 -2.094 -10.688 1 53.19 28 VAL B CA 1
ATOM 1595 C C . VAL B 1 28 ? 20.656 -1.6 -9.578 1 53.19 28 VAL B C 1
ATOM 1597 O O . VAL B 1 28 ? 20.594 -2.205 -8.5 1 53.19 28 VAL B O 1
ATOM 1600 N N . VAL B 1 29 ? 20.281 -0.371 -9.828 1 59.44 29 VAL B N 1
ATOM 1601 C CA . VAL B 1 29 ? 19.344 0.184 -8.867 1 59.44 29 VAL B CA 1
ATOM 1602 C C . VAL B 1 29 ? 17.922 -0.213 -9.266 1 59.44 29 VAL B C 1
ATOM 1604 O O . VAL B 1 29 ? 17.438 0.143 -10.344 1 59.44 29 VAL B O 1
ATOM 1607 N N . TYR B 1 30 ? 17.469 -1.256 -8.57 1 58.47 30 TYR B N 1
ATOM 1608 C CA . TYR B 1 30 ? 16.047 -1.514 -8.758 1 58.47 30 TYR B CA 1
ATOM 1609 C C . TYR B 1 30 ? 15.211 -0.386 -8.164 1 58.47 30 TYR B C 1
ATOM 1611 O O . TYR B 1 30 ? 15.328 -0.072 -6.98 1 58.47 30 TYR B O 1
ATOM 1619 N N . GLU B 1 31 ? 14.641 0.36 -9.102 1 70.81 31 GLU B N 1
ATOM 1620 C CA . GLU B 1 31 ? 13.781 1.446 -8.641 1 70.81 31 GLU B CA 1
ATOM 1621 C C . GLU B 1 31 ? 12.359 0.954 -8.391 1 70.81 31 GLU B C 1
ATOM 1623 O O . GLU B 1 31 ? 11.781 0.248 -9.219 1 70.81 31 GLU B O 1
ATOM 1628 N N . ASN B 1 32 ? 11.914 0.992 -7.18 1 81.62 32 ASN B N 1
ATOM 1629 C CA . ASN B 1 32 ? 10.547 0.688 -6.793 1 81.62 32 ASN B CA 1
ATOM 1630 C C . ASN B 1 32 ? 9.766 1.953 -6.441 1 81.62 32 ASN B C 1
ATOM 1632 O O . ASN B 1 32 ? 10.359 2.973 -6.082 1 81.62 32 ASN B O 1
ATOM 1636 N N . PRO B 1 33 ? 8.508 1.844 -6.738 1 91.25 33 PRO B N 1
ATOM 1637 C CA . PRO B 1 33 ? 7.695 3 -6.352 1 91.25 33 PRO B CA 1
ATOM 1638 C C . PRO B 1 33 ? 7.875 3.387 -4.887 1 91.25 33 PRO B C 1
ATOM 1640 O O . PRO B 1 33 ? 8.117 2.523 -4.043 1 91.25 33 PRO B O 1
ATOM 1643 N N . LYS B 1 34 ? 7.828 4.648 -4.641 1 92.31 34 LYS B N 1
ATOM 1644 C CA . LYS B 1 34 ? 7.945 5.145 -3.271 1 92.31 34 LYS B CA 1
ATOM 1645 C C . LYS B 1 34 ? 6.602 5.082 -2.551 1 92.31 34 LYS B C 1
ATOM 1647 O O . LYS B 1 34 ? 5.559 5.367 -3.145 1 92.31 34 LYS B O 1
ATOM 1652 N N . VAL B 1 35 ? 6.695 4.707 -1.322 1 96.69 35 VAL B N 1
ATOM 1653 C CA . VAL B 1 35 ? 5.484 4.613 -0.519 1 96.69 35 VAL B CA 1
ATOM 1654 C C . VAL B 1 35 ? 5.344 5.859 0.353 1 96.69 35 VAL B C 1
ATOM 1656 O O . VAL B 1 35 ? 6.258 6.207 1.104 1 96.69 35 VAL B O 1
ATOM 1659 N N . ILE B 1 36 ? 4.25 6.555 0.189 1 96.69 36 ILE B N 1
ATOM 1660 C CA . ILE B 1 36 ? 3.863 7.684 1.027 1 96.69 36 ILE B CA 1
ATOM 1661 C C . ILE B 1 36 ? 2.762 7.254 1.993 1 96.69 36 ILE B C 1
ATOM 1663 O O . ILE B 1 36 ? 1.813 6.57 1.599 1 96.69 36 ILE B O 1
ATOM 1667 N N . VAL B 1 37 ? 2.938 7.586 3.24 1 98.56 37 VAL B N 1
ATOM 1668 C CA . VAL B 1 37 ? 1.938 7.246 4.246 1 98.56 37 VAL B CA 1
ATOM 1669 C C . VAL B 1 37 ? 1.455 8.516 4.945 1 98.56 37 VAL B C 1
ATOM 1671 O O . VAL B 1 37 ? 2.217 9.477 5.098 1 98.56 37 VAL B O 1
ATOM 1674 N N . GLY B 1 38 ? 0.18 8.516 5.305 1 98.69 38 GLY B N 1
ATOM 1675 C CA . GLY B 1 38 ? -0.406 9.656 6 1 98.69 38 GLY B CA 1
ATOM 1676 C C . GLY B 1 38 ? -1.717 9.32 6.688 1 98.69 38 GLY B C 1
ATOM 1677 O O . GLY B 1 38 ? -2.148 8.164 6.688 1 98.69 38 GLY B O 1
ATOM 1678 N N . ALA B 1 39 ? -2.318 10.344 7.309 1 98.94 39 ALA B N 1
ATOM 1679 C CA . ALA B 1 39 ? -3.557 10.102 8.047 1 98.94 39 ALA B CA 1
ATOM 1680 C C . ALA B 1 39 ? -4.441 11.344 8.055 1 98.94 39 ALA B C 1
ATOM 1682 O O . ALA B 1 39 ? -3.943 12.461 8.188 1 98.94 39 ALA B O 1
ATOM 1683 N N . VAL B 1 40 ? -5.656 11.117 7.91 1 98.94 40 VAL B N 1
ATOM 1684 C CA . VAL B 1 40 ? -6.66 12.102 8.305 1 98.94 40 VAL B CA 1
ATOM 1685 C C . VAL B 1 40 ? -6.945 11.977 9.797 1 98.94 40 VAL B C 1
ATOM 1687 O O . VAL B 1 40 ? -7.531 10.984 10.242 1 98.94 40 VAL B O 1
ATOM 1690 N N . CYS B 1 41 ? -6.57 12.969 10.539 1 98.94 41 CYS B N 1
ATOM 1691 C CA . CYS B 1 41 ? -6.719 12.953 11.984 1 98.94 41 CYS B CA 1
ATOM 1692 C C . CYS B 1 41 ? -7.887 13.828 12.422 1 98.94 41 CYS B C 1
ATOM 1694 O O . CYS B 1 41 ? -8.039 14.953 11.945 1 98.94 41 CYS B O 1
ATOM 1696 N N . THR B 1 42 ? -8.633 13.289 13.352 1 98.88 42 THR B N 1
ATOM 1697 C CA . THR B 1 42 ? -9.758 14.062 13.859 1 98.88 42 THR B CA 1
ATOM 1698 C C . THR B 1 42 ? -9.758 14.094 15.383 1 98.88 42 THR B C 1
ATOM 1700 O O . THR B 1 42 ? -9.266 13.164 16.016 1 98.88 42 THR B O 1
ATOM 1703 N N . TRP B 1 43 ? -10.188 15.117 15.922 1 98.44 43 TRP B N 1
ATOM 1704 C CA . TRP B 1 43 ? -10.594 15.281 17.312 1 98.44 43 TRP B CA 1
ATOM 1705 C C . TRP B 1 43 ? -12.047 15.719 17.422 1 98.44 43 TRP B C 1
ATOM 1707 O O . TRP B 1 43 ? -12.398 16.828 17.016 1 98.44 43 TRP B O 1
ATOM 1717 N N . GLU B 1 44 ? -12.844 14.734 17.891 1 95.69 44 GLU B N 1
ATOM 1718 C CA . GLU B 1 44 ? -14.281 14.992 17.859 1 95.69 44 GLU B CA 1
ATOM 1719 C C . GLU B 1 44 ? -14.758 15.273 16.438 1 95.69 44 GLU B C 1
ATOM 1721 O O . GLU B 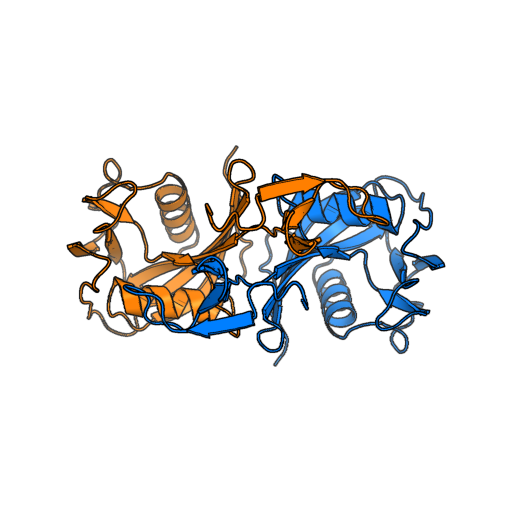1 44 ? -14.609 14.438 15.539 1 95.69 44 GLU B O 1
ATOM 1726 N N . ASP B 1 45 ? -15.195 16.531 16.156 1 96.25 45 ASP B N 1
ATOM 1727 C CA . ASP B 1 45 ? -15.727 16.828 14.836 1 96.25 45 ASP B CA 1
ATOM 1728 C C . ASP B 1 45 ? -14.797 17.766 14.062 1 96.25 45 ASP B C 1
ATOM 1730 O O . ASP B 1 45 ? -15.188 18.359 13.055 1 96.25 45 ASP B O 1
ATOM 1734 N N . ARG B 1 46 ? -13.586 17.812 14.5 1 98.62 46 ARG B N 1
ATOM 1735 C CA . ARG B 1 46 ? -12.641 18.719 13.867 1 98.62 46 ARG B CA 1
ATOM 1736 C C . ARG B 1 46 ? -11.531 17.953 13.164 1 98.62 46 ARG B C 1
ATOM 1738 O O . ARG B 1 46 ? -11.203 16.828 13.555 1 98.62 46 ARG B O 1
ATOM 1745 N N . TYR B 1 47 ? -10.953 18.562 12.148 1 98.88 47 TYR B N 1
ATOM 1746 C CA . TYR B 1 47 ? -9.938 17.938 11.305 1 98.88 47 TYR B CA 1
ATOM 1747 C C . TYR B 1 47 ? -8.586 18.609 11.492 1 98.88 47 TYR B C 1
ATOM 1749 O O . TYR B 1 47 ? -8.5 19.844 11.523 1 98.88 47 TYR B O 1
ATOM 1757 N N . LEU B 1 48 ? -7.539 17.828 11.594 1 98.94 48 LEU B N 1
ATOM 1758 C CA . LEU B 1 48 ? -6.168 18.297 11.719 1 98.94 48 LEU B CA 1
ATOM 1759 C C . LEU B 1 48 ? -5.566 18.609 10.359 1 98.94 48 LEU B C 1
ATOM 1761 O O . LEU B 1 48 ? -5.613 17.781 9.445 1 98.94 48 LEU B O 1
ATOM 1765 N N . LEU B 1 49 ? -5.059 19.828 10.211 1 98.81 49 LEU B N 1
ATOM 1766 C CA . LEU B 1 49 ? -4.375 20.219 8.977 1 98.81 49 LEU B CA 1
ATOM 1767 C C . LEU B 1 49 ? -3.027 20.859 9.289 1 98.81 49 LEU B C 1
ATOM 1769 O O . LEU B 1 49 ? -2.875 21.531 10.312 1 98.81 49 LEU B O 1
ATOM 1773 N N . CYS B 1 50 ? -2.127 20.609 8.461 1 98.75 50 CYS B N 1
ATOM 1774 C CA . CYS B 1 50 ? -0.798 21.203 8.539 1 98.75 50 CYS B CA 1
ATOM 1775 C C . CYS B 1 50 ? -0.529 22.094 7.332 1 98.75 50 CYS B C 1
ATOM 1777 O O . CYS B 1 50 ? -0.79 21.703 6.195 1 98.75 50 CYS B O 1
ATOM 1779 N N . ARG B 1 51 ? -0.029 23.25 7.594 1 98.62 51 ARG B N 1
ATOM 1780 C CA . ARG B 1 51 ? 0.402 24.125 6.516 1 98.62 51 ARG B CA 1
ATOM 1781 C C . ARG B 1 51 ? 1.862 23.891 6.152 1 98.62 51 ARG B C 1
ATOM 1783 O O . ARG B 1 51 ? 2.746 24 7.004 1 98.62 51 ARG B O 1
ATOM 1790 N N . ARG B 1 52 ? 2.123 23.547 4.867 1 96.69 52 ARG B N 1
ATOM 1791 C CA . ARG B 1 52 ? 3.426 23.047 4.445 1 96.69 52 ARG B CA 1
ATOM 1792 C C . ARG B 1 52 ? 4.492 24.141 4.547 1 96.69 52 ARG B C 1
ATOM 1794 O O . ARG B 1 52 ? 4.289 25.25 4.074 1 96.69 52 ARG B O 1
ATOM 1801 N N . ALA B 1 53 ? 5.672 23.75 5.102 1 94.19 53 ALA B N 1
ATOM 1802 C CA . ALA B 1 53 ? 6.816 24.656 5.23 1 94.19 53 ALA B CA 1
ATOM 1803 C C . ALA B 1 53 ? 7.887 24.328 4.191 1 94.19 53 ALA B C 1
ATOM 1805 O O . ALA B 1 53 ? 8.898 25.016 4.098 1 94.19 53 ALA B O 1
ATOM 1806 N N . ILE B 1 54 ? 7.648 23.234 3.43 1 87.19 54 ILE B N 1
ATOM 1807 C CA . ILE B 1 54 ? 8.664 22.766 2.492 1 87.19 54 ILE B CA 1
ATOM 1808 C C . ILE B 1 54 ? 8.062 22.656 1.095 1 87.19 54 ILE B C 1
ATOM 1810 O O . ILE B 1 54 ? 6.844 22.484 0.945 1 87.19 54 ILE B O 1
ATOM 1814 N N . GLU B 1 55 ? 9.047 22.75 0.165 1 87.31 55 GLU B N 1
ATOM 1815 C CA . GLU B 1 55 ? 8.648 22.594 -1.23 1 87.31 55 GLU B CA 1
ATOM 1816 C C . GLU B 1 55 ? 8.289 21.141 -1.54 1 87.31 55 GLU B C 1
ATOM 1818 O O . GLU B 1 55 ? 8.805 20.219 -0.898 1 87.31 55 GLU B O 1
ATOM 1823 N N . PRO B 1 56 ? 7.434 20.891 -2.461 1 89.12 56 PRO B N 1
ATOM 1824 C CA . PRO B 1 56 ? 6.629 21.844 -3.215 1 89.12 56 PRO B CA 1
ATOM 1825 C C . PRO B 1 56 ? 5.391 22.312 -2.447 1 89.12 56 PRO B C 1
ATOM 1827 O O . PRO B 1 56 ? 5.059 21.75 -1.403 1 89.12 56 PRO B O 1
ATOM 1830 N N . ARG B 1 57 ? 4.652 23.391 -2.881 1 91.5 57 ARG B N 1
ATOM 1831 C CA . ARG B 1 57 ? 3.379 23.922 -2.41 1 91.5 57 ARG B CA 1
ATOM 1832 C C . ARG B 1 57 ? 3.5 24.469 -0.989 1 91.5 57 ARG B C 1
ATOM 1834 O O . ARG B 1 57 ? 2.654 24.172 -0.138 1 91.5 57 ARG B O 1
ATOM 1841 N N . VAL B 1 58 ? 4.574 25.203 -0.714 1 93.69 58 VAL B N 1
ATOM 1842 C CA . VAL B 1 58 ? 4.742 25.875 0.57 1 93.69 58 VAL B CA 1
ATOM 1843 C C . VAL B 1 58 ? 3.533 26.766 0.846 1 93.69 58 VAL B C 1
ATOM 1845 O O . VAL B 1 58 ? 3.053 27.469 -0.049 1 93.69 58 VAL B O 1
ATOM 1848 N N . GLY B 1 59 ? 3.049 26.656 2.045 1 97.75 59 GLY B N 1
ATOM 1849 C CA . GLY B 1 59 ? 1.97 27.547 2.439 1 97.75 59 GLY B CA 1
ATOM 1850 C C . GLY B 1 59 ? 0.593 26.953 2.229 1 97.75 59 GLY B C 1
ATOM 1851 O O . GLY B 1 59 ? -0.41 27.516 2.676 1 97.75 59 GLY B O 1
ATOM 1852 N N . PHE B 1 60 ? 0.521 25.828 1.556 1 98.06 60 PHE B N 1
ATOM 1853 C CA . PHE B 1 60 ? -0.752 25.141 1.337 1 98.06 60 PHE B CA 1
ATOM 1854 C C . PHE B 1 60 ? -0.998 24.094 2.41 1 98.06 60 PHE B C 1
ATOM 1856 O O . PHE B 1 60 ? -0.055 23.609 3.047 1 98.06 60 PHE B O 1
ATOM 1863 N N . TRP B 1 61 ? -2.246 23.797 2.596 1 98.75 61 TRP B N 1
ATOM 1864 C CA . TRP B 1 61 ? -2.648 22.906 3.676 1 98.75 61 TRP B CA 1
ATOM 1865 C C . TRP B 1 61 ? -2.662 21.453 3.205 1 98.75 61 TRP B C 1
ATOM 1867 O O . TRP B 1 61 ? -3.027 21.172 2.062 1 98.75 61 TRP B O 1
ATOM 1877 N N . THR B 1 62 ? -2.285 20.609 4.066 1 98.56 62 THR B N 1
ATOM 1878 C CA . THR B 1 62 ? -2.277 19.172 3.811 1 98.56 62 THR B CA 1
ATOM 1879 C C . THR B 1 62 ? -2.596 18.391 5.082 1 98.56 62 THR B C 1
ATOM 1881 O O . THR B 1 62 ? -2.74 18.984 6.156 1 98.56 62 THR B O 1
ATOM 1884 N N . MET B 1 63 ? -2.902 17.141 4.977 1 98.62 63 MET B N 1
ATOM 1885 C CA . MET B 1 63 ? -2.877 16.234 6.113 1 98.62 63 MET B CA 1
ATOM 1886 C C . MET B 1 63 ? -1.453 15.758 6.402 1 98.62 63 MET B C 1
ATOM 1888 O O . MET B 1 63 ? -0.577 15.859 5.539 1 98.62 63 MET B O 1
ATOM 1892 N N . PRO B 1 64 ? -1.194 15.344 7.645 1 98.56 64 PRO B N 1
ATOM 1893 C CA . PRO B 1 64 ? 0.134 14.766 7.871 1 98.56 64 PRO B CA 1
ATOM 1894 C C . PRO B 1 64 ? 0.443 13.602 6.934 1 98.56 64 PRO B C 1
ATOM 1896 O O . PRO B 1 64 ? -0.308 12.625 6.887 1 98.56 64 PRO B O 1
ATOM 1899 N N . VAL B 1 65 ? 1.483 13.75 6.234 1 97.62 65 VAL B N 1
ATOM 1900 C CA . VAL B 1 65 ? 1.854 12.742 5.246 1 97.62 65 VAL B CA 1
ATOM 1901 C C . VAL B 1 65 ? 3.35 12.836 4.953 1 97.62 65 VAL B C 1
ATOM 1903 O O . VAL B 1 65 ? 3.947 13.906 5.059 1 97.62 65 VAL B O 1
ATOM 1906 N N . GLY B 1 66 ? 3.971 11.711 4.574 1 95.12 66 GLY B N 1
ATOM 1907 C CA . GLY B 1 66 ? 5.379 11.672 4.215 1 95.12 66 GLY B CA 1
ATOM 1908 C C . GLY B 1 66 ? 5.836 10.312 3.74 1 95.12 66 GLY B C 1
ATOM 1909 O O . GLY B 1 66 ? 5.035 9.383 3.639 1 95.12 66 GLY B O 1
ATOM 1910 N N . TYR B 1 67 ? 7.07 10.234 3.521 1 93.12 67 TYR B N 1
ATOM 1911 C CA . TYR B 1 67 ? 7.648 8.984 3.039 1 93.12 67 TYR B CA 1
ATOM 1912 C C . TYR B 1 67 ? 7.66 7.926 4.137 1 93.12 67 TYR B C 1
ATOM 1914 O O . TYR B 1 67 ? 7.949 8.234 5.297 1 93.12 67 TYR B O 1
ATOM 1922 N N . MET B 1 68 ? 7.324 6.691 3.688 1 95.69 68 MET B N 1
ATOM 1923 C CA . MET B 1 68 ? 7.535 5.559 4.582 1 95.69 68 MET B CA 1
ATOM 1924 C C . MET B 1 68 ? 9.023 5.301 4.793 1 95.69 68 MET B C 1
ATOM 1926 O O . MET B 1 68 ? 9.82 5.434 3.865 1 95.69 68 MET B O 1
ATOM 1930 N N . GLU B 1 69 ? 9.391 4.941 6.004 1 90.94 69 GLU B N 1
ATOM 1931 C CA . GLU B 1 69 ? 10.773 4.629 6.34 1 90.94 69 GLU B CA 1
ATOM 1932 C C . GLU B 1 69 ? 10.984 3.123 6.48 1 90.94 69 GLU B C 1
ATOM 1934 O O . GLU B 1 69 ? 10.016 2.361 6.566 1 90.94 69 GLU B O 1
ATOM 1939 N N . LEU B 1 70 ? 12.258 2.723 6.523 1 89.56 70 LEU B N 1
ATOM 1940 C CA . LEU B 1 70 ? 12.594 1.311 6.684 1 89.56 70 LEU B CA 1
ATOM 1941 C C . LEU B 1 70 ? 12.203 0.816 8.078 1 89.56 70 LEU B C 1
ATOM 1943 O O . LEU B 1 70 ? 12.219 1.585 9.039 1 89.56 70 LEU B O 1
ATOM 1947 N N . HIS B 1 71 ? 11.719 -0.459 8.172 1 93.62 71 HIS B N 1
ATOM 1948 C CA . HIS B 1 71 ? 11.523 -1.19 9.422 1 93.62 71 HIS B CA 1
ATOM 1949 C C . HIS B 1 71 ? 10.32 -0.653 10.188 1 93.62 71 HIS B C 1
ATOM 1951 O O . HIS B 1 71 ? 10.328 -0.62 11.422 1 93.62 71 HIS B O 1
ATOM 1957 N N . GLU B 1 72 ? 9.383 -0.163 9.469 1 96.19 72 GLU B N 1
ATOM 1958 C CA . GLU B 1 72 ? 8.109 0.22 10.07 1 96.19 72 GLU B CA 1
ATOM 1959 C C . GLU B 1 72 ? 6.934 -0.311 9.258 1 96.19 72 GLU B C 1
ATOM 1961 O O . GLU B 1 72 ? 7.082 -0.639 8.086 1 96.19 72 GLU B O 1
ATOM 1966 N N . THR B 1 73 ? 5.801 -0.458 9.953 1 97.94 73 THR B N 1
ATOM 1967 C CA . THR B 1 73 ? 4.559 -0.729 9.234 1 97.94 73 THR B CA 1
ATOM 1968 C C . THR B 1 73 ? 4.012 0.545 8.602 1 97.94 73 THR B C 1
ATOM 1970 O O . THR B 1 73 ? 4.449 1.648 8.938 1 97.94 73 THR B O 1
ATOM 1973 N N . THR B 1 74 ? 3.119 0.35 7.676 1 98.38 74 THR B N 1
ATOM 1974 C CA . THR B 1 74 ? 2.492 1.512 7.055 1 98.38 74 THR B CA 1
ATOM 1975 C C . THR B 1 74 ? 1.757 2.35 8.094 1 98.38 74 THR B C 1
ATOM 1977 O O . THR B 1 74 ? 1.77 3.58 8.031 1 98.38 74 THR B O 1
ATOM 1980 N N . GLU B 1 75 ? 1.181 1.707 9.086 1 98.69 75 GLU B N 1
ATOM 1981 C CA . GLU B 1 75 ? 0.491 2.408 10.164 1 98.69 75 GLU B CA 1
ATOM 1982 C C . GLU B 1 75 ? 1.475 3.176 11.039 1 98.69 75 GLU B C 1
ATOM 1984 O O . GLU B 1 75 ? 1.236 4.336 11.383 1 98.69 75 GLU B O 1
ATOM 1989 N N . GLN B 1 76 ? 2.555 2.498 11.375 1 98.25 76 GLN B N 1
ATOM 1990 C CA . GLN B 1 76 ? 3.578 3.146 12.188 1 98.25 76 GLN B CA 1
ATOM 1991 C C . GLN B 1 76 ? 4.156 4.363 11.477 1 98.25 76 GLN B C 1
ATOM 1993 O O . GLN B 1 76 ? 4.406 5.398 12.102 1 98.25 76 GLN B O 1
ATOM 1998 N N . GLY B 1 77 ? 4.371 4.215 10.195 1 98.19 77 GLY B N 1
ATOM 1999 C CA . GLY B 1 77 ? 4.848 5.344 9.406 1 98.19 77 GLY B CA 1
ATOM 2000 C C . GLY B 1 77 ? 3.891 6.52 9.414 1 98.19 77 GLY B C 1
ATOM 2001 O O . GLY B 1 77 ? 4.309 7.664 9.586 1 98.19 77 GLY B O 1
ATOM 2002 N N . ALA B 1 78 ? 2.623 6.223 9.227 1 98.75 78 ALA B N 1
ATOM 2003 C CA . ALA B 1 78 ? 1.609 7.277 9.234 1 98.75 78 ALA B CA 1
ATOM 2004 C C . ALA B 1 78 ? 1.588 8.008 10.578 1 98.75 78 ALA B C 1
ATOM 2006 O O . ALA B 1 78 ? 1.56 9.242 10.617 1 98.75 78 ALA B O 1
ATOM 2007 N N . LEU B 1 79 ? 1.668 7.242 11.633 1 98.81 79 LEU B N 1
ATOM 2008 C CA . LEU B 1 79 ? 1.62 7.836 12.969 1 98.81 79 LEU B CA 1
ATOM 2009 C C . LEU B 1 79 ? 2.895 8.625 13.258 1 98.81 79 LEU B C 1
ATOM 2011 O O . LEU B 1 79 ? 2.854 9.641 13.953 1 98.81 79 LEU B O 1
ATOM 2015 N N . ARG B 1 80 ? 3.979 8.133 12.758 1 98.38 80 ARG B N 1
ATOM 2016 C CA . ARG B 1 80 ? 5.223 8.875 12.898 1 98.38 80 ARG B CA 1
ATOM 2017 C C . ARG B 1 80 ? 5.121 10.242 12.219 1 98.38 80 ARG B C 1
ATOM 2019 O O . ARG B 1 80 ? 5.504 11.258 12.797 1 98.38 80 ARG B O 1
ATOM 2026 N N . GLU B 1 81 ? 4.605 10.266 10.977 1 97.94 81 GLU B N 1
ATOM 2027 C CA . GLU B 1 81 ? 4.434 11.523 10.25 1 97.94 81 GLU B CA 1
ATOM 2028 C C . GLU B 1 81 ? 3.49 12.469 10.992 1 97.94 81 GLU B C 1
ATOM 2030 O O . GLU B 1 81 ? 3.697 13.68 11 1 97.94 81 GLU B O 1
ATOM 2035 N N . VAL B 1 82 ? 2.412 11.93 11.602 1 98.75 82 VAL B N 1
ATOM 2036 C CA . VAL B 1 82 ? 1.468 12.711 12.391 1 98.75 82 VAL B CA 1
ATOM 2037 C C . VAL B 1 82 ? 2.197 13.383 13.555 1 98.75 82 VAL B C 1
ATOM 2039 O O . VAL B 1 82 ? 2.014 14.578 13.805 1 98.75 82 VAL B O 1
ATOM 2042 N N . TRP B 1 83 ? 3.045 12.641 14.164 1 98.44 83 TRP B N 1
ATOM 2043 C CA . TRP B 1 83 ? 3.828 13.18 15.273 1 98.44 83 TRP B CA 1
ATOM 2044 C C . TRP B 1 83 ? 4.836 14.211 14.773 1 98.44 83 TRP B C 1
ATOM 2046 O O . TRP B 1 83 ? 4.938 15.305 15.336 1 98.44 83 TRP B O 1
ATOM 2056 N N . GLU B 1 84 ? 5.574 13.891 13.758 1 97 84 GLU B N 1
ATOM 2057 C CA . GLU B 1 84 ? 6.652 14.734 13.258 1 97 84 GLU B CA 1
ATOM 2058 C C . GLU B 1 84 ? 6.113 16.062 12.727 1 97 84 GLU B C 1
ATOM 2060 O O . GLU B 1 84 ? 6.73 17.109 12.922 1 97 84 GLU B O 1
ATOM 2065 N N . GLU B 1 85 ? 4.984 16.016 12.047 1 97.62 85 GLU B N 1
ATOM 2066 C CA . GLU B 1 85 ? 4.504 17.203 11.344 1 97.62 85 GLU B CA 1
ATOM 2067 C C . GLU B 1 85 ? 3.533 18 12.211 1 97.62 85 GLU B C 1
ATOM 2069 O O . GLU B 1 85 ? 3.355 19.203 12.008 1 97.62 85 GLU B O 1
ATOM 2074 N N . ALA B 1 86 ? 2.859 17.359 13.281 1 98.69 86 ALA B N 1
ATOM 2075 C CA . ALA B 1 86 ? 1.76 18.047 13.961 1 98.69 86 ALA B CA 1
ATOM 2076 C C . ALA B 1 86 ? 1.847 17.859 15.469 1 98.69 86 ALA B C 1
ATOM 2078 O O . ALA B 1 86 ? 1.036 18.422 16.219 1 98.69 86 ALA B O 1
ATOM 2079 N N . GLY B 1 87 ? 2.84 17.078 15.969 1 98.38 87 GLY B N 1
ATOM 2080 C CA . GLY B 1 87 ? 2.982 16.844 17.391 1 98.38 87 GLY B CA 1
ATOM 2081 C C . GLY B 1 87 ? 1.787 16.141 18.016 1 98.38 87 GLY B C 1
ATOM 2082 O O . GLY B 1 87 ? 1.427 16.406 19.156 1 98.38 87 GLY B O 1
ATOM 2083 N N . VAL B 1 88 ? 1.148 15.289 17.266 1 98.62 88 VAL B N 1
ATOM 2084 C CA . VAL B 1 88 ? -0.109 14.688 17.703 1 98.62 88 VAL B CA 1
ATOM 2085 C C . VAL B 1 88 ? 0.093 13.195 17.938 1 98.62 88 VAL B C 1
ATOM 2087 O O . VAL B 1 88 ? 0.765 12.516 17.156 1 98.62 88 VAL B O 1
ATOM 2090 N N . ARG B 1 89 ? -0.516 12.711 19.031 1 98.31 89 ARG B N 1
ATOM 2091 C CA . ARG B 1 89 ? -0.686 11.281 19.25 1 98.31 89 ARG B CA 1
ATOM 2092 C C . ARG B 1 89 ? -2.078 10.82 18.828 1 98.31 89 ARG B C 1
ATOM 2094 O O . ARG B 1 89 ? -3.08 11.422 19.219 1 98.31 89 ARG B O 1
ATOM 2101 N N . ALA B 1 90 ? -2.113 9.797 17.984 1 98.81 90 ALA B N 1
ATOM 2102 C CA . ALA B 1 90 ? -3.383 9.336 17.422 1 98.81 90 ALA B CA 1
ATOM 2103 C C . ALA B 1 90 ? -3.43 7.816 17.344 1 98.81 90 ALA B C 1
ATOM 2105 O O . ALA B 1 90 ? -2.416 7.145 17.547 1 98.81 90 ALA B O 1
ATOM 2106 N N . GLU B 1 91 ? -4.625 7.289 17.156 1 98.69 91 GLU B N 1
ATOM 2107 C CA . GLU B 1 91 ? -4.859 5.867 16.906 1 98.69 91 GLU B CA 1
ATOM 2108 C C . GLU B 1 91 ? -5.527 5.648 15.547 1 98.69 91 GLU B C 1
ATOM 2110 O O . GLU B 1 91 ? -6.508 6.32 15.219 1 98.69 91 GLU B O 1
ATOM 2115 N N . ILE B 1 92 ? -4.988 4.699 14.789 1 98.62 92 ILE B N 1
ATOM 2116 C CA . ILE B 1 92 ? -5.516 4.379 13.461 1 98.62 92 ILE B CA 1
ATOM 2117 C C . ILE B 1 92 ? -6.609 3.316 13.586 1 98.62 92 ILE B C 1
ATOM 2119 O O . ILE B 1 92 ? -6.441 2.328 14.305 1 98.62 92 ILE B O 1
ATOM 2123 N N . ASP B 1 93 ? -7.73 3.527 12.844 1 97.75 93 ASP B N 1
ATOM 2124 C CA . ASP B 1 93 ? -8.773 2.51 12.953 1 97.75 93 ASP B CA 1
ATOM 2125 C C . ASP B 1 93 ? -9.227 2.037 11.57 1 97.75 93 ASP B C 1
ATOM 2127 O O . ASP B 1 93 ? -10.016 1.097 11.461 1 97.75 93 ASP B O 1
ATOM 2131 N N . ALA B 1 94 ? -8.711 2.67 10.516 1 98.5 94 ALA B N 1
ATOM 2132 C CA . ALA B 1 94 ? -9.109 2.217 9.188 1 98.5 94 ALA B CA 1
ATOM 2133 C C . ALA B 1 94 ? -8.148 2.734 8.117 1 98.5 94 ALA B C 1
ATOM 2135 O O . ALA B 1 94 ? -7.508 3.773 8.305 1 98.5 94 ALA B O 1
ATOM 2136 N N . LEU B 1 95 ? -8.047 1.961 7.059 1 98.75 95 LEU B N 1
ATOM 2137 C CA . LEU B 1 95 ? -7.418 2.432 5.828 1 98.75 95 LEU B CA 1
ATOM 2138 C C . LEU B 1 95 ? -8.438 3.131 4.934 1 98.75 95 LEU B C 1
ATOM 2140 O O . LEU B 1 95 ? -9.414 2.52 4.504 1 98.75 95 LEU B O 1
ATOM 2144 N N . LEU B 1 96 ? -8.188 4.418 4.656 1 98.75 96 LEU B N 1
ATOM 2145 C CA . LEU B 1 96 ? -9.133 5.199 3.869 1 98.75 96 LEU B CA 1
ATOM 2146 C C . LEU B 1 96 ? -8.898 5.004 2.377 1 98.75 96 LEU B C 1
ATOM 2148 O O . LEU B 1 96 ? -9.844 4.914 1.598 1 98.75 96 LEU B O 1
ATOM 2152 N N . ALA B 1 97 ? -7.586 4.98 2.02 1 98.62 97 ALA B N 1
ATOM 2153 C CA . ALA B 1 97 ? -7.352 5.055 0.58 1 98.62 97 ALA B CA 1
ATOM 2154 C C . ALA B 1 97 ? -5.973 4.516 0.217 1 98.62 97 ALA B C 1
ATOM 2156 O O . ALA B 1 97 ? -5.035 4.602 1.015 1 98.62 97 ALA B O 1
ATOM 2157 N N . ILE B 1 98 ? -5.875 3.986 -0.894 1 98.62 98 ILE B N 1
ATOM 2158 C CA . ILE B 1 98 ? -4.637 3.744 -1.625 1 98.62 98 ILE B CA 1
ATOM 2159 C C . ILE B 1 98 ? -4.66 4.508 -2.945 1 98.62 98 ILE B C 1
ATOM 2161 O O . ILE B 1 98 ? -5.449 4.195 -3.84 1 98.62 98 ILE B O 1
ATOM 2165 N N . TYR B 1 99 ? -3.814 5.543 -3.066 1 98 99 TYR B N 1
ATOM 2166 C CA . TYR B 1 99 ? -3.699 6.301 -4.309 1 98 99 TYR B CA 1
ATOM 2167 C C . TYR B 1 99 ? -2.416 5.941 -5.047 1 98 99 TYR B C 1
ATOM 2169 O O . TYR B 1 99 ? -1.316 6.258 -4.586 1 98 99 TYR B O 1
ATOM 2177 N N . SER B 1 100 ? -2.578 5.23 -6.145 1 96.94 100 SER B N 1
ATOM 2178 C CA . SER B 1 100 ? -1.441 5.047 -7.043 1 96.94 100 SER B CA 1
ATOM 2179 C C . SER B 1 100 ? -1.249 6.262 -7.945 1 96.94 100 SER B C 1
ATOM 2181 O O . SER B 1 100 ? -2.203 6.738 -8.562 1 96.94 100 SER B O 1
ATOM 2183 N N . ILE B 1 101 ? -0.052 6.73 -7.953 1 93.94 101 ILE B N 1
ATOM 2184 C CA . ILE B 1 101 ? 0.312 7.848 -8.812 1 93.94 101 ILE B CA 1
ATOM 2185 C C . ILE B 1 101 ? 1.427 7.426 -9.766 1 93.94 101 ILE B C 1
ATOM 2187 O O . ILE B 1 101 ? 2.592 7.77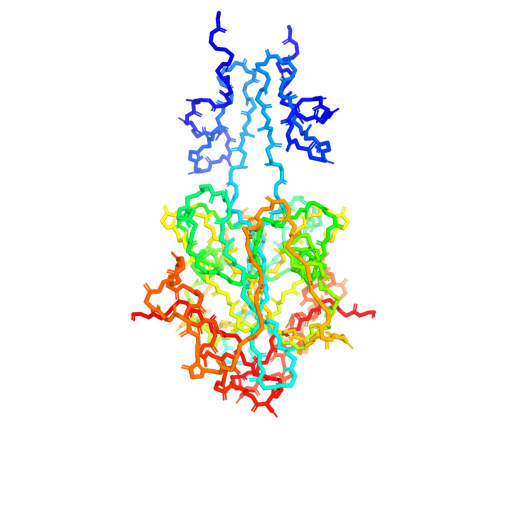7 -9.57 1 93.94 101 ILE B O 1
ATOM 2191 N N . PRO B 1 102 ? 1.027 6.742 -10.852 1 93.75 102 PRO B N 1
ATOM 2192 C CA . PRO B 1 102 ? 2.025 6.156 -11.75 1 93.75 102 PRO B CA 1
ATOM 2193 C C . PRO B 1 102 ? 2.924 7.207 -12.398 1 93.75 102 PRO B C 1
ATOM 2195 O O . PRO B 1 102 ? 4.086 6.926 -12.703 1 93.75 102 PRO B O 1
ATOM 2198 N N . GLU B 1 103 ? 2.354 8.414 -12.555 1 89.38 103 GLU B N 1
ATOM 2199 C CA . GLU B 1 103 ? 3.082 9.484 -13.227 1 89.38 103 GLU B CA 1
ATOM 2200 C C . GLU B 1 103 ? 4.406 9.781 -12.531 1 89.38 103 GLU B C 1
ATOM 2202 O O . GLU B 1 103 ? 5.387 10.156 -13.172 1 89.38 103 GLU B O 1
ATOM 2207 N N . ILE B 1 104 ? 4.457 9.562 -11.273 1 89.69 104 ILE B N 1
ATOM 2208 C CA . ILE B 1 104 ? 5.684 9.844 -10.539 1 89.69 104 ILE B CA 1
ATOM 2209 C C . ILE B 1 104 ? 6.098 8.617 -9.734 1 89.69 104 ILE B C 1
ATOM 2211 O O . ILE B 1 104 ? 6.938 8.711 -8.836 1 89.69 104 ILE B O 1
ATOM 2215 N N . SER B 1 105 ? 5.465 7.5 -9.906 1 91.69 105 SER B N 1
ATOM 2216 C CA . SER B 1 105 ? 5.762 6.195 -9.32 1 91.69 105 SER B CA 1
ATOM 2217 C C . SER B 1 105 ? 5.688 6.238 -7.801 1 91.69 105 SER B C 1
ATOM 2219 O O . SER B 1 105 ? 6.629 5.836 -7.113 1 91.69 105 SER B O 1
ATOM 2221 N N . GLN B 1 106 ? 4.531 6.648 -7.316 1 93.56 106 GLN B N 1
ATOM 2222 C CA . GLN B 1 106 ? 4.266 6.688 -5.883 1 93.56 106 GLN B CA 1
ATOM 2223 C C . GLN B 1 106 ? 2.961 5.973 -5.547 1 93.56 106 GLN B C 1
ATOM 2225 O O . GLN B 1 106 ? 2.035 5.945 -6.359 1 93.56 106 GLN B O 1
ATOM 2230 N N . VAL B 1 107 ? 2.969 5.398 -4.418 1 97.31 107 VAL B N 1
ATOM 2231 C CA . VAL B 1 107 ? 1.756 4.855 -3.812 1 97.31 107 VAL B CA 1
ATOM 2232 C C . VAL B 1 107 ? 1.502 5.531 -2.467 1 97.31 107 VAL B C 1
ATOM 2234 O O . VAL B 1 107 ? 2.357 5.5 -1.579 1 97.31 107 VAL B O 1
ATOM 2237 N N . HIS B 1 108 ? 0.304 6.18 -2.359 1 98 108 HIS B N 1
ATOM 2238 C CA . HIS B 1 108 ? -0.102 6.809 -1.108 1 98 108 HIS B CA 1
ATOM 2239 C C . HIS B 1 108 ? -1.057 5.914 -0.325 1 98 108 HIS B C 1
ATOM 2241 O O . HIS B 1 108 ? -2.041 5.414 -0.876 1 98 108 HIS B O 1
ATOM 2247 N N . MET B 1 109 ? -0.725 5.664 0.895 1 98.69 109 MET B N 1
ATOM 2248 C CA . MET B 1 109 ? -1.633 4.992 1.819 1 98.69 109 MET B CA 1
ATOM 2249 C C . MET B 1 109 ? -2.09 5.941 2.922 1 98.69 109 MET B C 1
ATOM 2251 O O . MET B 1 109 ? -1.282 6.379 3.742 1 98.69 109 ME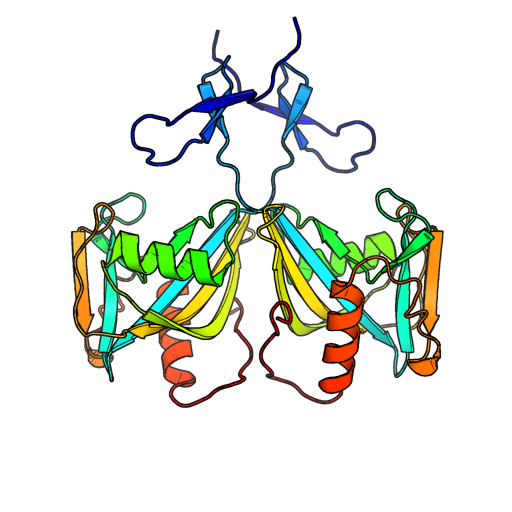T B O 1
ATOM 2255 N N . ILE B 1 110 ? -3.389 6.223 2.941 1 98.88 110 ILE B N 1
ATOM 2256 C CA . ILE B 1 110 ? -3.945 7.215 3.855 1 98.88 110 ILE B CA 1
ATOM 2257 C C . ILE B 1 110 ? -4.852 6.523 4.871 1 98.88 110 ILE B C 1
ATOM 2259 O O . ILE B 1 110 ? -5.746 5.762 4.5 1 98.88 110 ILE B O 1
ATOM 2263 N N . TYR B 1 111 ? -4.645 6.82 6.109 1 98.94 111 TYR B N 1
ATOM 2264 C CA . TYR B 1 111 ? -5.387 6.18 7.191 1 98.94 111 TYR B CA 1
ATOM 2265 C C . TYR B 1 111 ? -6.328 7.168 7.863 1 98.94 111 TYR B C 1
ATOM 2267 O O . TYR B 1 111 ? -6.137 8.383 7.77 1 98.94 111 TYR B O 1
ATOM 2275 N N . ARG B 1 112 ? -7.34 6.621 8.469 1 98.88 112 ARG B N 1
ATOM 2276 C CA . ARG B 1 112 ? -8.164 7.352 9.422 1 98.88 112 ARG B CA 1
ATOM 2277 C C . ARG B 1 112 ? -7.605 7.227 10.836 1 98.88 112 ARG B C 1
ATOM 2279 O O . ARG B 1 112 ? -7.316 6.121 11.297 1 98.88 112 ARG B O 1
ATOM 2286 N N . ALA B 1 113 ? -7.434 8.367 11.492 1 98.81 113 ALA B N 1
ATOM 2287 C CA . ALA B 1 113 ? -6.871 8.336 12.844 1 98.81 113 ALA B CA 1
ATOM 2288 C C . ALA B 1 113 ? -7.645 9.258 13.781 1 98.81 113 ALA B C 1
ATOM 2290 O O . ALA B 1 113 ? -8.094 10.336 13.375 1 98.81 113 ALA B O 1
ATOM 2291 N N . ARG B 1 114 ? -7.746 8.797 14.961 1 98.69 114 ARG B N 1
ATOM 2292 C CA . ARG B 1 114 ? -8.352 9.609 16.016 1 98.69 114 ARG B CA 1
ATOM 2293 C C . ARG B 1 114 ? -7.297 10.133 16.984 1 98.69 114 ARG B C 1
ATOM 2295 O O . ARG B 1 114 ? -6.504 9.359 17.516 1 98.69 114 ARG B O 1
ATOM 2302 N N . MET B 1 115 ? -7.336 11.477 17.188 1 98.81 115 MET B N 1
ATOM 2303 C CA . MET B 1 115 ? -6.418 12.07 18.156 1 98.81 115 MET B CA 1
ATOM 2304 C C . MET B 1 115 ? -6.734 11.602 19.562 1 98.81 115 MET B C 1
ATOM 2306 O O . MET B 1 115 ? -7.906 11.484 19.938 1 98.81 115 MET B O 1
ATOM 2310 N N . LEU B 1 116 ? -5.734 11.383 20.328 1 98.5 116 LEU B N 1
ATOM 2311 C CA . LEU B 1 116 ? -5.918 10.922 21.703 1 98.5 116 LEU B CA 1
ATOM 2312 C C . LEU B 1 116 ? -6.125 12.102 22.656 1 98.5 116 LEU B C 1
ATOM 2314 O O . LEU B 1 116 ? -6.703 11.953 23.734 1 98.5 116 LEU B O 1
ATOM 2318 N N . THR B 1 117 ? -5.555 13.258 22.297 1 97.81 117 THR B N 1
ATOM 2319 C CA . THR B 1 117 ? -5.734 14.539 22.969 1 97.81 117 THR B CA 1
ATOM 2320 C C . THR B 1 117 ? -5.945 15.656 21.953 1 97.81 117 THR B C 1
ATOM 2322 O O . THR B 1 117 ? -5.656 15.484 20.766 1 97.81 117 THR B O 1
ATOM 2325 N N . PRO B 1 118 ? -6.449 16.766 22.344 1 97.25 118 PRO B N 1
ATOM 2326 C CA . PRO B 1 118 ? -6.648 17.859 21.406 1 97.25 118 PRO B CA 1
ATOM 2327 C C . PRO B 1 118 ? -5.367 18.656 21.125 1 97.25 118 PRO B C 1
ATOM 2329 O O . PRO B 1 118 ? -5.375 19.609 20.344 1 97.25 118 PRO B O 1
ATOM 2332 N N . ASP B 1 119 ? -4.316 18.234 21.734 1 97.94 119 ASP B N 1
ATOM 2333 C CA . ASP B 1 119 ? -3.062 18.984 21.641 1 97.94 119 ASP B CA 1
ATOM 2334 C C . ASP B 1 119 ? -2.367 18.734 20.312 1 97.94 119 ASP B C 1
ATOM 2336 O O . ASP B 1 119 ? -2.383 17.609 19.797 1 97.94 119 ASP B O 1
ATOM 2340 N N . PHE B 1 120 ? -1.784 19.797 19.812 1 98.56 120 PHE B N 1
ATOM 2341 C CA . PHE B 1 120 ? -0.983 19.719 18.594 1 98.56 120 PHE B CA 1
ATOM 2342 C C . PHE B 1 120 ? 0.094 20.797 18.594 1 98.56 120 PHE B C 1
ATOM 2344 O O . PHE B 1 120 ? 0.01 21.766 19.344 1 98.56 120 PHE B O 1
ATOM 2351 N N . ALA B 1 121 ? 1.106 20.594 17.797 1 98.25 121 ALA B N 1
ATOM 2352 C CA . ALA B 1 121 ? 2.193 21.562 17.625 1 98.25 121 ALA B CA 1
ATOM 2353 C C . ALA B 1 121 ? 2.867 21.391 16.266 1 98.25 121 ALA B C 1
ATOM 2355 O O . ALA B 1 121 ? 3.121 20.266 15.836 1 98.25 121 ALA B O 1
ATOM 2356 N N . ALA B 1 122 ? 3.17 22.516 15.672 1 98 122 ALA B N 1
ATOM 2357 C CA . ALA B 1 122 ? 3.838 22.453 14.375 1 98 122 ALA B CA 1
ATOM 2358 C C . ALA B 1 122 ? 5.262 21.922 14.516 1 98 122 ALA B C 1
ATOM 2360 O O . ALA B 1 122 ? 6.027 22.406 15.359 1 98 122 ALA B O 1
ATOM 2361 N N . GLY B 1 123 ? 5.574 20.844 13.711 1 95 123 GLY B N 1
ATOM 2362 C CA . GLY B 1 123 ? 6.961 20.438 13.578 1 95 123 GLY B CA 1
ATOM 2363 C C . GLY B 1 123 ? 7.738 21.25 12.562 1 95 123 GLY B C 1
ATOM 2364 O O . GLY B 1 123 ? 7.211 22.203 11.992 1 95 123 GLY B O 1
ATOM 2365 N N . PRO B 1 124 ? 8.93 20.906 12.266 1 91 124 PRO B N 1
ATOM 2366 C CA . PRO B 1 124 ? 9.812 21.672 11.391 1 91 124 PRO B CA 1
ATOM 2367 C C . PRO B 1 124 ? 9.297 21.75 9.953 1 91 124 PRO B C 1
ATOM 2369 O O . PRO B 1 124 ? 9.633 22.703 9.227 1 91 124 PRO B O 1
ATOM 2372 N N . GLU B 1 125 ? 8.453 20.812 9.539 1 91.44 125 GLU B N 1
ATOM 2373 C CA . GLU B 1 125 ? 7.977 20.75 8.156 1 91.44 125 GLU B CA 1
ATOM 2374 C C . GLU B 1 125 ? 6.609 21.422 8.023 1 91.44 125 GLU B C 1
ATOM 2376 O O . GLU B 1 125 ? 6.008 21.391 6.949 1 91.44 125 GLU B O 1
ATOM 2381 N N . SER B 1 126 ? 6.18 22.016 9.133 1 96.44 126 SER B N 1
ATOM 2382 C CA . SER B 1 126 ? 4.879 22.672 9.148 1 96.44 126 SER B CA 1
ATOM 2383 C C . SER B 1 126 ? 5 24.125 9.625 1 96.44 126 SER B C 1
ATOM 2385 O O . SER B 1 126 ? 5.582 24.391 10.68 1 96.44 126 SER B O 1
ATOM 2387 N N . LEU B 1 127 ? 4.445 25.031 8.852 1 97.5 127 LEU B N 1
ATOM 2388 C CA . LEU B 1 127 ? 4.391 26.438 9.266 1 97.5 127 LEU B CA 1
ATOM 2389 C C . LEU B 1 127 ? 3.396 26.625 10.406 1 97.5 127 LEU B C 1
ATOM 2391 O O . LEU B 1 127 ? 3.623 27.453 11.297 1 97.5 127 LEU B O 1
ATOM 2395 N N . GLU B 1 128 ? 2.35 25.953 10.211 1 98.12 128 GLU B N 1
ATOM 2396 C CA . GLU B 1 128 ? 1.214 26.031 11.125 1 98.12 128 GLU B CA 1
ATOM 2397 C C . GLU B 1 128 ? 0.425 24.734 11.141 1 98.12 128 GLU B C 1
ATOM 2399 O O . GLU B 1 128 ? 0.463 23.969 10.18 1 98.12 128 GLU B O 1
ATOM 2404 N N . VAL B 1 129 ? -0.186 24.469 12.305 1 98.75 129 VAL B N 1
ATOM 2405 C CA . VAL B 1 129 ? -1.127 23.359 12.438 1 98.75 129 VAL B CA 1
ATOM 2406 C C . VAL B 1 129 ? -2.451 23.875 13 1 98.75 129 VAL B C 1
ATOM 2408 O O . VAL B 1 129 ? -2.469 24.766 13.859 1 98.75 129 VAL B O 1
ATOM 2411 N N . MET B 1 130 ? -3.48 23.312 12.5 1 98.56 130 MET B N 1
ATOM 2412 C CA . MET B 1 130 ? -4.77 23.734 13.039 1 98.56 130 MET B CA 1
ATOM 2413 C C . MET B 1 130 ? -5.73 22.562 13.148 1 98.56 130 MET B C 1
ATOM 2415 O O . MET B 1 130 ? -5.52 21.516 12.523 1 98.56 130 MET B O 1
ATOM 2419 N N . LEU B 1 131 ? -6.648 22.75 13.992 1 98.44 131 LEU B N 1
ATOM 2420 C CA . LEU B 1 131 ? -7.824 21.906 14.164 1 98.44 131 LEU B CA 1
ATOM 2421 C C . LEU B 1 131 ? -9.102 22.672 13.82 1 98.44 131 LEU B C 1
ATOM 2423 O O . LEU B 1 131 ? -9.445 23.641 14.492 1 98.44 131 LEU B O 1
ATOM 2427 N N . VAL B 1 132 ? -9.836 22.188 12.703 1 98.56 132 VAL B N 1
ATOM 2428 C CA . VAL B 1 132 ? -10.938 23 12.219 1 98.56 132 VAL B CA 1
ATOM 2429 C C . VAL B 1 132 ? -12.156 22.125 11.945 1 98.56 132 VAL B C 1
ATOM 2431 O O . VAL B 1 132 ? -12.023 20.953 11.578 1 98.56 132 VAL B O 1
ATOM 2434 N N . PRO B 1 133 ? -13.359 22.781 12.156 1 98.56 133 PRO B N 1
ATOM 2435 C CA . PRO B 1 133 ? -14.547 22.047 11.719 1 98.56 133 PRO B CA 1
ATOM 2436 C C . PRO B 1 133 ? -14.633 21.922 10.203 1 98.56 133 PRO B C 1
ATOM 2438 O O . PRO B 1 133 ? -13.922 22.625 9.477 1 98.56 133 PRO B O 1
ATOM 2441 N N . TRP B 1 134 ? -15.445 21.047 9.734 1 98.69 134 TRP B N 1
ATOM 2442 C CA . TRP B 1 134 ? -15.602 20.703 8.32 1 98.69 134 TRP B CA 1
ATOM 2443 C C . TRP B 1 134 ? -15.828 21.969 7.488 1 98.69 134 TRP B C 1
ATOM 2445 O O . TRP B 1 134 ? -15.219 22.125 6.426 1 98.69 134 TRP B O 1
ATOM 2455 N N . GLU B 1 135 ? -16.641 22.859 8.023 1 98.38 135 GLU B N 1
ATOM 2456 C CA . GLU B 1 135 ? -17.094 24.031 7.277 1 98.38 135 GLU B CA 1
ATOM 2457 C C . GLU B 1 135 ? -15.977 25.062 7.145 1 98.38 135 GLU B C 1
ATOM 2459 O O . GLU B 1 135 ? -16.062 25.984 6.324 1 98.38 135 GLU B O 1
ATOM 2464 N N . GLU B 1 136 ? -14.914 24.875 7.887 1 98.62 136 GLU B N 1
ATOM 2465 C CA . GLU B 1 136 ? -13.844 25.859 7.906 1 98.62 136 GLU B CA 1
ATOM 2466 C C . GLU B 1 136 ? -12.594 25.328 7.219 1 98.62 136 GLU B C 1
ATOM 2468 O O . GLU B 1 136 ? -11.562 26.016 7.184 1 98.62 136 GLU B O 1
ATOM 2473 N N . ILE B 1 137 ? -12.656 24.125 6.719 1 98.81 137 ILE B N 1
ATOM 2474 C CA . ILE B 1 137 ? -11.516 23.578 5.977 1 98.81 137 ILE B CA 1
ATOM 2475 C C . ILE B 1 137 ? -11.203 24.484 4.789 1 98.81 137 ILE B C 1
ATOM 2477 O O . ILE B 1 137 ? -12.102 24.859 4.027 1 98.81 137 ILE B O 1
ATOM 2481 N N . PRO B 1 138 ? -10 24.875 4.648 1 98.62 138 PRO B N 1
ATOM 2482 C CA . PRO B 1 138 ? -9.633 25.734 3.518 1 98.62 138 PRO B CA 1
ATOM 2483 C C . PRO B 1 138 ? -9.523 24.969 2.203 1 98.62 138 PRO B C 1
ATOM 2485 O O . PRO B 1 138 ? -8.43 24.828 1.652 1 98.62 138 PRO B O 1
ATOM 2488 N N . TRP B 1 139 ? -10.578 24.656 1.572 1 98.62 139 TRP B N 1
ATOM 2489 C CA . TRP B 1 139 ? -10.68 23.75 0.429 1 98.62 139 TRP B CA 1
ATOM 2490 C C . TRP B 1 139 ? -9.867 24.281 -0.751 1 98.62 139 TRP B C 1
ATOM 2492 O O . TRP B 1 139 ? -9.242 23.5 -1.476 1 98.62 139 TRP B O 1
ATOM 2502 N N . GLU B 1 140 ? -9.82 25.531 -0.965 1 98.06 140 GLU B N 1
ATOM 2503 C CA . GLU B 1 140 ? -9.172 26.125 -2.125 1 98.06 140 GLU B CA 1
ATOM 2504 C C . GLU B 1 140 ? -7.66 26.234 -1.917 1 98.06 140 GLU B C 1
ATOM 2506 O O . GLU B 1 140 ? -6.914 26.5 -2.863 1 98.06 140 GLU B O 1
ATOM 2511 N N . ASP B 1 141 ? -7.238 26.016 -0.685 1 98.38 141 ASP B N 1
ATOM 2512 C CA . 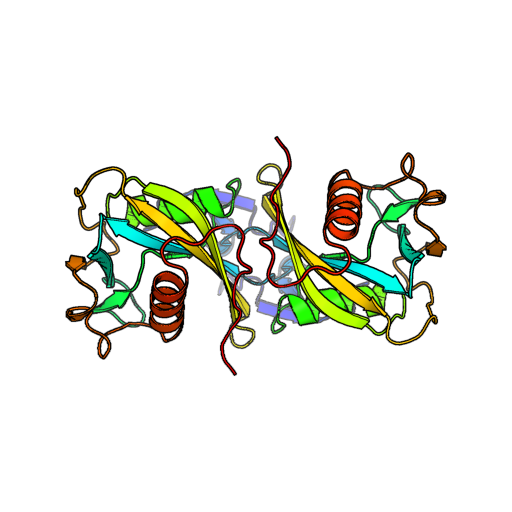ASP B 1 141 ? -5.824 26.172 -0.364 1 98.38 141 ASP B CA 1
ATOM 2513 C C . ASP B 1 141 ? -5.184 24.844 -0.003 1 98.38 141 ASP B C 1
ATOM 2515 O O . ASP B 1 141 ? -4.133 24.797 0.638 1 98.38 141 ASP B O 1
ATOM 2519 N N . LEU B 1 142 ? -5.816 23.734 -0.35 1 98.5 142 LEU B N 1
ATOM 2520 C CA . LEU B 1 142 ? -5.223 22.422 -0.127 1 98.5 142 LEU B CA 1
ATOM 2521 C C . LEU B 1 142 ? -4.07 22.172 -1.095 1 98.5 142 LEU B C 1
ATOM 2523 O O . LEU B 1 142 ? -4.145 22.547 -2.266 1 98.5 142 LEU B O 1
ATOM 2527 N N . ALA B 1 143 ? -3.082 21.5 -0.615 1 96.25 143 ALA B N 1
ATOM 2528 C CA . ALA B 1 143 ? -1.831 21.328 -1.352 1 96.25 143 ALA B CA 1
ATOM 2529 C C . ALA B 1 143 ? -2.018 20.406 -2.549 1 96.25 143 ALA B C 1
ATOM 2531 O O . ALA B 1 143 ? -1.443 20.641 -3.615 1 96.25 143 ALA B O 1
ATOM 2532 N N . TYR B 1 144 ? -2.746 19.312 -2.408 1 94.69 144 TYR B N 1
ATOM 2533 C CA . TYR B 1 144 ? -2.883 18.281 -3.424 1 94.69 144 TYR B CA 1
ATOM 2534 C C . TYR B 1 144 ? -4.312 17.75 -3.475 1 94.69 144 TYR B C 1
ATOM 2536 O O . TYR B 1 144 ? -5.016 17.75 -2.463 1 94.69 144 TYR B O 1
ATOM 2544 N N . PRO B 1 145 ? -4.758 17.297 -4.613 1 95.75 145 PRO B N 1
ATOM 2545 C CA . PRO B 1 145 ? -6.129 16.797 -4.742 1 95.75 145 PRO B CA 1
ATOM 2546 C C . PRO B 1 145 ? -6.426 15.633 -3.795 1 95.75 145 PRO B C 1
ATOM 2548 O O . PRO B 1 145 ? -7.559 15.484 -3.332 1 95.75 145 PRO B O 1
ATOM 2551 N N . ASN B 1 146 ? -5.414 14.797 -3.533 1 95.88 146 ASN B N 1
ATOM 2552 C CA . ASN B 1 146 ? -5.652 13.617 -2.709 1 95.88 146 ASN B CA 1
ATOM 2553 C C . ASN B 1 146 ? -6.023 14 -1.278 1 95.88 146 ASN B C 1
ATOM 2555 O O . ASN B 1 146 ? -6.637 13.203 -0.561 1 95.88 146 ASN B O 1
ATOM 2559 N N . VAL B 1 147 ? -5.641 15.211 -0.817 1 98 147 VAL B N 1
ATOM 2560 C CA . VAL B 1 147 ? -6.047 15.68 0.504 1 98 147 VAL B CA 1
ATOM 2561 C C . VAL B 1 147 ? -7.566 15.812 0.562 1 98 147 VAL B C 1
ATOM 2563 O O . VAL B 1 147 ? -8.211 15.297 1.479 1 98 147 VAL B O 1
ATOM 2566 N N . ARG B 1 148 ? -8.047 16.469 -0.509 1 98.25 148 ARG B N 1
ATOM 2567 C CA . ARG B 1 148 ? -9.492 16.641 -0.584 1 98.25 148 ARG B CA 1
ATOM 2568 C C . ARG B 1 148 ? -10.195 15.281 -0.634 1 98.25 148 ARG B C 1
ATOM 2570 O O . ARG B 1 148 ? -11.148 15.039 0.112 1 98.25 148 ARG B O 1
ATOM 2577 N N . TRP B 1 149 ? -9.766 14.375 -1.488 1 98.5 149 TRP B N 1
ATOM 2578 C CA . TRP B 1 149 ? -10.367 13.055 -1.618 1 98.5 149 TRP B CA 1
ATOM 2579 C C . TRP B 1 149 ? -10.383 12.328 -0.277 1 98.5 149 TRP B C 1
ATOM 2581 O O . TRP B 1 149 ? -11.391 11.719 0.092 1 98.5 149 TRP B O 1
ATOM 2591 N N . SER B 1 150 ? -9.297 12.414 0.452 1 98.69 150 SER B N 1
ATOM 2592 C CA . SER B 1 150 ? -9.148 11.711 1.723 1 98.69 150 SER B CA 1
ATOM 2593 C C . SER B 1 150 ? -10.086 12.273 2.781 1 98.69 150 SER B C 1
ATOM 2595 O O . SER B 1 150 ? -10.742 11.523 3.506 1 98.69 150 SER B O 1
ATOM 2597 N N . LEU B 1 151 ? -10.102 13.609 2.846 1 98.81 151 LEU B N 1
ATOM 2598 C CA . LEU B 1 151 ? -10.992 14.266 3.797 1 98.81 151 LEU B CA 1
ATOM 2599 C C . LEU B 1 151 ? -12.445 13.914 3.512 1 98.81 151 LEU B C 1
ATOM 2601 O O . LEU B 1 151 ? -13.195 13.57 4.43 1 98.81 151 LEU B O 1
ATOM 2605 N N . GLU B 1 152 ? -12.82 13.961 2.295 1 98.75 152 GLU B N 1
ATOM 2606 C CA . GLU B 1 152 ? -14.195 13.688 1.898 1 98.75 152 GLU B CA 1
ATOM 2607 C C . GLU B 1 152 ? -14.578 12.242 2.188 1 98.75 152 GLU B C 1
ATOM 2609 O O . GLU B 1 152 ? -15.688 11.961 2.646 1 98.75 152 GLU B O 1
ATOM 2614 N N . TYR B 1 153 ? -13.695 11.359 1.923 1 98.75 153 TYR B N 1
ATOM 2615 C CA . TYR B 1 153 ? -14.016 9.961 2.193 1 98.75 153 TYR B CA 1
ATOM 2616 C C . TYR B 1 153 ? -14.094 9.695 3.691 1 98.75 153 TYR B C 1
ATOM 2618 O O . TYR B 1 153 ? -14.93 8.914 4.148 1 98.75 153 TYR B O 1
ATOM 2626 N N . GLU B 1 154 ? -13.156 10.305 4.422 1 98.81 154 GLU B N 1
ATOM 2627 C CA . GLU B 1 154 ? -13.266 10.188 5.875 1 98.81 154 GLU B CA 1
ATOM 2628 C C . GLU B 1 154 ? -14.633 10.656 6.367 1 98.81 154 GLU B C 1
ATOM 2630 O O . GLU B 1 154 ? -15.258 10 7.203 1 98.81 154 GLU B O 1
ATOM 2635 N N . ARG B 1 155 ? -15.047 11.742 5.848 1 98.69 155 ARG B N 1
ATOM 2636 C CA . ARG B 1 155 ? -16.344 12.297 6.238 1 98.69 155 ARG B CA 1
ATOM 2637 C C . ARG B 1 155 ? -17.469 11.344 5.883 1 98.69 155 ARG B C 1
ATOM 2639 O O . ARG B 1 155 ? -18.391 11.133 6.684 1 98.69 155 ARG B O 1
ATOM 2646 N N . GLU B 1 156 ? -17.422 10.836 4.734 1 98.31 156 GLU B N 1
ATOM 2647 C CA . GLU B 1 156 ? -18.438 9.914 4.25 1 98.31 156 GLU B CA 1
ATOM 2648 C C . GLU B 1 156 ? -18.516 8.672 5.141 1 98.31 156 GLU B C 1
ATOM 2650 O O . GLU B 1 156 ? -19.609 8.141 5.359 1 98.31 156 GLU B O 1
ATOM 2655 N N . MET B 1 157 ? -17.422 8.266 5.672 1 98.19 157 MET B N 1
ATOM 2656 C CA . MET B 1 157 ? -17.375 6.992 6.383 1 98.19 157 MET B CA 1
ATOM 2657 C C . MET B 1 157 ? -17.438 7.207 7.891 1 98.19 157 MET B C 1
ATOM 2659 O O . MET B 1 157 ? -17.188 6.281 8.664 1 98.19 157 MET B O 1
ATOM 2663 N N . ARG B 1 158 ? -17.766 8.422 8.32 1 96.94 158 ARG B N 1
ATOM 2664 C CA . ARG B 1 158 ? -17.859 8.695 9.75 1 96.94 158 ARG B CA 1
ATOM 2665 C C . ARG B 1 158 ? -18.797 7.707 10.43 1 96.94 158 ARG B C 1
ATOM 2667 O O . ARG B 1 158 ? -19.906 7.461 9.938 1 96.94 158 ARG B O 1
ATOM 2674 N N . GLY B 1 159 ? -18.281 7.082 11.477 1 95.56 159 GLY B N 1
ATOM 2675 C CA . GLY B 1 159 ? -19.109 6.16 12.25 1 95.56 159 GLY B CA 1
ATOM 2676 C C . GLY B 1 159 ? -19.125 4.758 11.672 1 95.56 159 GLY B C 1
ATOM 2677 O O . GLY B 1 159 ? -19.75 3.857 12.234 1 95.56 159 GLY B O 1
ATOM 2678 N N . GLN B 1 160 ? -18.5 4.57 10.516 1 97.5 160 GLN B N 1
ATOM 2679 C CA . GLN B 1 160 ? -18.484 3.262 9.875 1 97.5 160 GLN B CA 1
ATOM 2680 C C . GLN B 1 160 ? -17.125 2.592 10.047 1 97.5 160 GLN B C 1
ATOM 2682 O O . GLN B 1 160 ? -16.094 3.271 10.133 1 97.5 160 GLN B O 1
ATOM 2687 N N . SER B 1 161 ? -17.141 1.216 10.164 1 97.12 161 SER B N 1
ATOM 2688 C CA . SER B 1 161 ? -15.93 0.405 10.219 1 97.12 161 SER B CA 1
ATOM 2689 C C . SER B 1 161 ? -15.977 -0.722 9.188 1 97.12 161 SER B C 1
ATOM 2691 O O . SER B 1 161 ? -17.031 -0.987 8.594 1 97.12 161 SER B O 1
ATOM 2693 N N . GLY B 1 162 ? -14.828 -1.227 8.906 1 97.06 162 GLY B N 1
ATOM 2694 C CA . GLY B 1 162 ? -14.781 -2.402 8.055 1 97.06 162 GLY B CA 1
ATOM 2695 C C . GLY B 1 162 ? -15.031 -2.09 6.594 1 97.06 162 GLY B C 1
ATOM 2696 O O . GLY B 1 162 ? -15.461 -2.961 5.832 1 97.06 162 GLY B O 1
ATOM 2697 N N . PHE B 1 163 ? -14.867 -0.794 6.176 1 98.38 163 PHE B N 1
ATOM 2698 C CA . PHE B 1 163 ? -15.125 -0.392 4.797 1 98.38 163 PHE B CA 1
ATOM 2699 C C . PHE B 1 163 ? -13.859 -0.514 3.953 1 98.38 163 PHE B C 1
ATOM 2701 O O . PHE B 1 163 ? -12.75 -0.521 4.488 1 98.38 163 PHE B O 1
ATOM 2708 N N . ALA B 1 164 ? -14.008 -0.599 2.654 1 98.62 164 ALA B N 1
ATOM 2709 C CA . ALA B 1 164 ? -12.906 -0.71 1.707 1 98.62 164 ALA B CA 1
ATOM 2710 C C . ALA B 1 164 ? -12.234 0.643 1.485 1 98.62 164 ALA B C 1
ATOM 2712 O O . ALA B 1 164 ? -12.906 1.675 1.438 1 98.62 164 ALA B O 1
ATOM 2713 N N . PRO B 1 165 ? -10.953 0.591 1.35 1 98.62 165 PRO B N 1
ATOM 2714 C CA . PRO B 1 165 ? -10.305 1.837 0.93 1 98.62 165 PRO B CA 1
ATOM 2715 C C . PRO B 1 165 ? -10.664 2.236 -0.499 1 98.62 165 PRO B C 1
ATOM 2717 O O . PRO B 1 165 ? -11.055 1.385 -1.304 1 98.62 165 PRO B O 1
ATOM 2720 N N . ARG B 1 166 ? -10.453 3.547 -0.768 1 97.62 166 ARG B N 1
ATOM 2721 C CA . ARG B 1 166 ? -10.719 4.047 -2.111 1 97.62 166 ARG B CA 1
ATOM 2722 C C . ARG B 1 166 ? -9.422 4.273 -2.879 1 97.62 166 ARG B C 1
ATOM 2724 O O . ARG B 1 166 ? -8.352 4.43 -2.277 1 97.62 166 ARG B O 1
ATOM 2731 N N . GLY B 1 167 ? -9.555 4.18 -4.199 1 96.5 167 GLY B N 1
ATOM 2732 C CA . GLY B 1 167 ? -8.477 4.586 -5.078 1 96.5 167 GLY B CA 1
ATOM 2733 C C . GLY B 1 167 ? -8.641 5.996 -5.617 1 96.5 167 GLY B C 1
ATOM 2734 O O . GLY B 1 167 ? -9.516 6.738 -5.168 1 96.5 167 GLY B O 1
ATOM 2735 N N . ARG B 1 168 ? -7.77 6.352 -6.488 1 92.56 168 ARG B N 1
ATOM 2736 C CA . ARG B 1 168 ? -7.863 7.648 -7.152 1 92.56 168 ARG B CA 1
ATOM 2737 C C . ARG B 1 168 ? -9.172 7.777 -7.926 1 92.56 168 ARG B C 1
ATOM 2739 O O . ARG B 1 168 ? -9.531 6.887 -8.703 1 92.56 168 ARG B O 1
ATOM 2746 N N . PRO B 1 169 ? -9.891 8.883 -7.613 1 86.81 169 PRO B N 1
ATOM 2747 C CA . PRO B 1 169 ? -11.109 9.078 -8.398 1 86.81 169 PRO B CA 1
ATOM 2748 C C . PRO B 1 169 ? -10.836 9.273 -9.883 1 86.81 169 PRO B C 1
ATOM 2750 O O . PRO B 1 169 ? -9.781 9.797 -10.258 1 86.81 169 PRO B O 1
ATOM 2753 N N . LEU B 1 170 ? -11.578 8.656 -10.828 1 68.75 170 LEU B N 1
ATOM 2754 C CA . LEU B 1 170 ? -11.469 8.836 -12.273 1 68.75 170 LEU B CA 1
ATOM 2755 C C . LEU B 1 170 ? -11.789 10.273 -12.664 1 68.75 170 LEU B C 1
ATOM 2757 O O . LEU B 1 170 ? -12.617 10.922 -12.016 1 68.75 170 LEU B O 1
#

Organism: Magnetospirillum gryphiswaldense (strain DSM 6361 / JCM 21280 / NBRC 15271 / MSR-1) (NCBI:txid431944)